Protein AF-A0A2U3YG14-F1 (afdb_monomer_lite)

pLDDT: mean 75.34, std 24.38, range [28.33, 98.38]

Sequence (205 aa):
M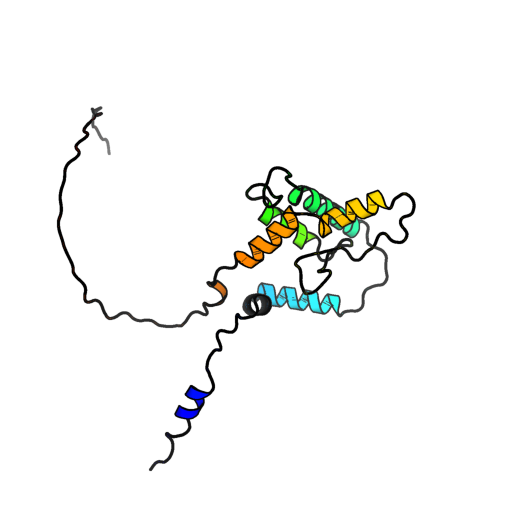GLCLAPAMLLLLLGSPSSAARNRCLDAAEACTADARCQRLRTEYVAQCLGRAASGGCPRARCRRALRRLLAFQASCAPAPSAPDGCLQDQGPRCLRAYAGLVGTAVTPNYVDNASARVAPWCDCGASGNRREECEAFRGLFTRNRCLDGAIQAFDAGWPPILQDRPDVHQDPEHSLLQVSSADGLLVGSSLLSMLPVLALQPLL

Foldseek 3Di:
DDDDDPPPVVVVVPDDPPPPPPDVVVLVVVVLCVDPVSVVVVVVVVVVVPDDDDDDDDDPVLQVQLVVLVVQLCVLLPFDPPDPLRDDVPSLVSNVVSLVSNPPHQFNWDDPDDPAPAIFGPDDLPPVPPCSVVVVVSRCSGRVRSSNRSSVVCVVVPDDCPSVDDDDPDDDDDDDDDDDDDDDDDDDDDDDDDDDDDDDDDDDD

Radius of gyration: 29.83 Å; chains: 1; bounding box: 80×73×78 Å

Structure (mmCIF, N/CA/C/O backbone):
data_AF-A0A2U3YG14-F1
#
_entry.id   AF-A0A2U3YG14-F1
#
loop_
_atom_site.group_PDB
_atom_site.id
_atom_site.type_symbol
_atom_site.label_atom_id
_atom_site.label_alt_id
_atom_site.label_comp_id
_atom_site.label_asym_id
_atom_site.label_entity_id
_atom_site.label_seq_id
_atom_site.pdbx_PDB_ins_code
_atom_site.Cartn_x
_atom_site.Cartn_y
_atom_site.Cartn_z
_atom_site.occupancy
_atom_site.B_iso_or_equiv
_atom_site.auth_seq_id
_atom_site.auth_comp_id
_atom_site.auth_asym_id
_atom_site.auth_atom_id
_atom_site.pdbx_PDB_model_num
ATOM 1 N N . MET A 1 1 ? 19.198 -23.515 -58.458 1.00 44.19 1 MET A N 1
ATOM 2 C CA . MET A 1 1 ? 19.770 -22.325 -57.791 1.00 44.19 1 MET A CA 1
ATOM 3 C C . MET A 1 1 ? 18.849 -21.151 -58.114 1.00 44.19 1 MET A C 1
ATOM 5 O O . MET A 1 1 ? 18.787 -20.797 -59.274 1.00 44.19 1 MET A O 1
ATOM 9 N N . GLY A 1 2 ? 18.020 -20.564 -57.260 1.00 48.09 2 GLY A N 1
ATOM 10 C CA . GLY A 1 2 ? 17.619 -20.832 -55.888 1.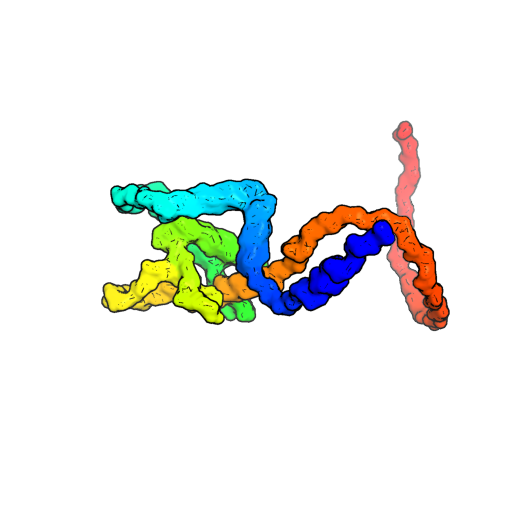00 48.09 2 GLY A CA 1
ATOM 11 C C . GLY A 1 2 ? 16.268 -20.133 -55.665 1.00 48.09 2 GLY A C 1
ATOM 12 O O . GLY A 1 2 ? 16.095 -18.975 -56.031 1.00 48.09 2 GLY A O 1
ATOM 13 N N . LEU A 1 3 ? 15.307 -20.862 -55.105 1.00 50.31 3 LEU A N 1
ATOM 14 C CA . LEU A 1 3 ? 14.136 -20.311 -54.426 1.00 50.31 3 LEU A CA 1
ATOM 15 C C . LEU A 1 3 ? 14.553 -20.144 -52.961 1.00 50.31 3 LEU A C 1
ATOM 17 O O . LEU A 1 3 ? 15.000 -21.147 -52.419 1.00 50.31 3 LEU A O 1
ATOM 21 N N . CYS A 1 4 ? 14.468 -18.942 -52.364 1.00 52.09 4 CYS A N 1
ATOM 22 C CA . CYS A 1 4 ? 14.372 -18.710 -50.898 1.00 52.09 4 CYS A CA 1
ATOM 23 C C . CYS A 1 4 ? 14.503 -17.219 -50.489 1.00 52.09 4 CYS A C 1
ATOM 25 O O . CYS A 1 4 ? 15.267 -16.892 -49.590 1.00 52.09 4 CYS A O 1
ATOM 27 N N . LEU A 1 5 ? 13.766 -16.284 -51.103 1.00 52.88 5 LEU A N 1
ATOM 28 C CA . LEU A 1 5 ? 13.699 -14.897 -50.581 1.00 52.88 5 LEU A CA 1
ATOM 29 C C . LEU A 1 5 ? 12.278 -14.415 -50.251 1.00 52.88 5 LEU A C 1
ATOM 31 O O . LEU A 1 5 ? 12.097 -13.300 -49.778 1.00 52.88 5 LEU A O 1
ATOM 35 N N . ALA A 1 6 ? 11.269 -15.270 -50.417 1.00 56.41 6 ALA A N 1
ATOM 36 C CA . ALA A 1 6 ? 9.877 -14.901 -50.178 1.00 56.41 6 ALA A CA 1
ATOM 37 C C . ALA A 1 6 ? 9.353 -14.997 -48.719 1.00 56.41 6 ALA A C 1
ATOM 39 O O . ALA A 1 6 ? 8.321 -14.378 -48.474 1.00 56.41 6 ALA A O 1
ATOM 40 N N . PRO A 1 7 ? 9.969 -15.676 -47.718 1.00 52.72 7 PRO A N 1
ATOM 41 C CA . PRO A 1 7 ? 9.337 -15.749 -46.395 1.00 52.72 7 PRO A CA 1
ATOM 42 C C . PRO A 1 7 ? 9.711 -14.583 -45.462 1.00 52.72 7 PRO A C 1
ATOM 44 O O . PRO A 1 7 ? 9.036 -14.369 -44.460 1.00 52.72 7 PRO A O 1
ATOM 47 N N . ALA A 1 8 ? 10.747 -13.797 -45.775 1.00 52.19 8 ALA A N 1
ATOM 48 C CA . ALA A 1 8 ? 11.217 -12.735 -44.879 1.00 52.19 8 ALA A CA 1
ATOM 49 C C . ALA A 1 8 ? 10.342 -11.467 -44.914 1.00 52.19 8 ALA A C 1
ATOM 51 O O . ALA A 1 8 ? 10.277 -10.742 -43.925 1.00 52.19 8 ALA A O 1
ATOM 52 N N . MET A 1 9 ? 9.621 -11.215 -46.014 1.00 51.81 9 MET A N 1
ATOM 53 C CA . MET A 1 9 ? 8.769 -10.024 -46.137 1.00 51.81 9 MET A CA 1
ATOM 54 C C . MET A 1 9 ? 7.388 -10.167 -45.475 1.00 51.81 9 MET A C 1
ATOM 56 O O . MET A 1 9 ? 6.718 -9.162 -45.260 1.00 51.81 9 MET A O 1
ATOM 60 N N . LEU A 1 10 ? 6.969 -11.387 -45.109 1.00 45.62 10 LEU A N 1
ATOM 61 C CA . LEU A 1 10 ? 5.689 -11.623 -44.424 1.00 45.62 10 LEU A CA 1
ATOM 62 C C . LEU A 1 10 ? 5.796 -11.463 -42.895 1.00 45.62 10 LEU A C 1
ATOM 64 O O . LEU A 1 10 ? 4.814 -11.126 -42.239 1.00 45.62 10 LEU A O 1
ATOM 68 N N . LEU A 1 11 ? 6.996 -11.628 -42.327 1.00 47.94 11 LEU A N 1
ATOM 69 C CA . LEU A 1 11 ? 7.265 -11.399 -40.899 1.00 47.94 11 LEU A CA 1
ATOM 70 C C . LEU A 1 11 ? 7.330 -9.907 -40.532 1.00 47.94 11 LEU A C 1
ATOM 72 O O . LEU A 1 11 ? 7.097 -9.556 -39.379 1.00 47.94 11 LEU A O 1
ATOM 76 N N . LEU A 1 12 ? 7.573 -9.026 -41.508 1.00 47.56 12 LEU A N 1
ATOM 77 C CA . LEU A 1 12 ? 7.570 -7.570 -41.313 1.00 47.56 12 LEU A CA 1
ATOM 78 C C . LEU A 1 12 ? 6.158 -6.956 -41.309 1.00 47.56 12 LEU A C 1
ATOM 80 O O . LEU A 1 12 ? 6.000 -5.810 -40.903 1.00 47.56 12 LEU A O 1
ATOM 84 N N . LEU A 1 13 ? 5.127 -7.707 -41.720 1.00 46.25 13 LEU A N 1
ATOM 85 C CA . LEU A 1 13 ? 3.736 -7.231 -41.787 1.00 46.25 13 LEU A CA 1
ATOM 86 C C . LEU A 1 13 ? 2.849 -7.710 -40.622 1.00 46.25 13 LEU A C 1
ATOM 88 O O . LEU A 1 13 ? 1.702 -7.285 -40.524 1.00 46.25 13 LEU A O 1
ATOM 92 N N . LEU A 1 14 ? 3.358 -8.565 -39.726 1.00 50.91 14 LEU A N 1
ATOM 93 C CA . LEU A 1 14 ? 2.617 -9.091 -38.562 1.00 50.91 14 LEU A CA 1
ATOM 94 C C . LEU A 1 14 ? 3.114 -8.560 -37.211 1.00 50.91 14 LEU A C 1
ATOM 96 O O . LEU A 1 14 ? 2.581 -8.929 -36.168 1.00 50.91 14 LEU A O 1
ATOM 100 N N . GLY A 1 15 ? 4.124 -7.695 -37.214 1.00 49.28 15 GLY A N 1
ATOM 101 C CA . GLY A 1 15 ? 4.775 -7.209 -36.004 1.00 49.28 15 GLY A CA 1
ATOM 102 C C . GLY A 1 15 ? 4.689 -5.703 -35.856 1.00 49.28 15 GLY A C 1
ATOM 103 O O . GLY A 1 15 ? 5.712 -5.068 -35.640 1.00 49.28 15 GLY A O 1
ATOM 104 N N . SER A 1 16 ? 3.503 -5.105 -35.974 1.00 43.47 16 SER A N 1
ATOM 105 C CA . SER A 1 16 ? 3.315 -3.790 -35.363 1.00 43.47 16 SER A CA 1
ATOM 106 C C . SER A 1 16 ? 3.446 -3.987 -33.850 1.00 43.47 16 SER A C 1
ATOM 108 O O . SER A 1 16 ? 2.615 -4.707 -33.286 1.00 43.47 16 SER A O 1
ATOM 110 N N . PRO A 1 17 ? 4.428 -3.387 -33.146 1.00 47.25 17 PRO A N 1
ATOM 111 C CA . PRO A 1 17 ? 4.257 -3.175 -31.724 1.00 47.25 17 PRO A CA 1
ATOM 112 C C . PRO A 1 17 ? 3.108 -2.182 -31.640 1.00 47.25 17 PRO A C 1
ATOM 114 O O . PRO A 1 17 ? 3.283 -0.976 -31.798 1.00 47.25 17 PRO A O 1
ATOM 117 N N . SER A 1 18 ? 1.892 -2.708 -31.517 1.00 43.78 18 SER A N 1
ATOM 118 C CA . SER A 1 18 ? 0.737 -1.906 -31.175 1.00 43.78 18 SER A CA 1
ATOM 119 C C . SER A 1 18 ? 1.172 -1.120 -29.948 1.00 43.78 18 SER A C 1
ATOM 121 O O . SER A 1 18 ? 1.410 -1.720 -28.900 1.00 43.78 18 SER A O 1
ATOM 123 N N . SER A 1 19 ? 1.322 0.201 -30.069 1.00 55.06 19 SER A N 1
ATOM 124 C CA . SER A 1 19 ? 1.591 1.093 -28.939 1.00 55.06 19 SER A CA 1
ATOM 125 C C . SER A 1 19 ? 0.329 1.215 -28.072 1.00 55.06 19 SER A C 1
ATOM 127 O O . SER A 1 19 ? -0.065 2.296 -27.641 1.00 55.06 19 SER A O 1
ATOM 129 N N . ALA A 1 20 ? -0.358 0.091 -27.860 1.00 55.31 20 ALA A N 1
ATOM 130 C CA . ALA A 1 20 ? -1.289 -0.078 -26.777 1.00 55.31 20 ALA A CA 1
ATOM 131 C C . ALA A 1 20 ? -0.467 0.168 -25.518 1.00 55.31 20 ALA A C 1
ATOM 133 O O . ALA A 1 20 ? 0.553 -0.492 -25.319 1.00 55.31 20 ALA A O 1
ATOM 134 N N . ALA A 1 21 ? -0.868 1.170 -24.737 1.00 63.94 21 ALA A N 1
ATOM 135 C CA . ALA A 1 21 ? -0.237 1.512 -23.474 1.00 63.94 21 ALA A CA 1
ATOM 136 C C . ALA A 1 21 ? 0.052 0.218 -22.696 1.00 63.94 21 ALA A C 1
ATOM 138 O O . ALA A 1 21 ? -0.870 -0.473 -22.256 1.00 63.94 21 ALA A O 1
ATOM 139 N N . ARG A 1 22 ? 1.333 -0.165 -22.632 1.00 76.75 22 ARG A N 1
ATOM 140 C CA . ARG A 1 22 ? 1.761 -1.417 -22.008 1.00 76.75 22 ARG A CA 1
ATOM 141 C C . ARG A 1 22 ? 1.371 -1.350 -20.532 1.00 76.75 22 ARG A C 1
ATOM 143 O O . ARG A 1 22 ? 1.440 -0.289 -19.911 1.00 76.75 22 ARG A O 1
ATOM 150 N N . ASN A 1 23 ? 0.882 -2.457 -19.977 1.00 85.44 23 ASN A N 1
ATOM 151 C CA . ASN A 1 23 ? 0.460 -2.490 -18.581 1.00 85.44 23 ASN A CA 1
ATOM 152 C C . ASN A 1 23 ? 1.681 -2.248 -17.673 1.00 85.44 23 ASN A C 1
ATOM 154 O O . ASN A 1 23 ? 2.564 -3.098 -17.603 1.00 85.44 23 ASN A O 1
ATOM 158 N N . ARG A 1 24 ? 1.696 -1.139 -16.922 1.00 86.81 24 ARG A N 1
ATOM 159 C CA . ARG A 1 24 ? 2.805 -0.774 -16.018 1.00 86.81 24 ARG A CA 1
ATOM 160 C C . ARG A 1 24 ? 3.122 -1.855 -14.978 1.00 86.81 24 ARG A C 1
ATOM 162 O O . ARG A 1 24 ? 4.273 -2.024 -14.584 1.00 86.81 24 ARG A O 1
ATOM 169 N N . CYS A 1 25 ? 2.130 -2.636 -14.547 1.00 90.31 25 CYS A N 1
ATOM 170 C CA . CYS A 1 25 ? 2.348 -3.766 -13.645 1.00 90.31 25 CYS A CA 1
ATOM 171 C C . CYS A 1 25 ? 3.144 -4.896 -14.314 1.00 90.31 25 CYS A C 1
ATOM 173 O O . CYS A 1 25 ? 3.933 -5.566 -13.644 1.00 90.31 25 CYS A O 1
ATOM 175 N N . LEU A 1 26 ? 2.945 -5.117 -15.618 1.00 91.56 26 LEU A N 1
ATOM 176 C CA . LEU A 1 26 ? 3.733 -6.081 -16.386 1.00 91.56 26 LEU A CA 1
ATOM 177 C C . LEU A 1 26 ? 5.182 -5.597 -16.510 1.00 91.56 26 LEU A C 1
ATOM 179 O O . LEU A 1 26 ? 6.098 -6.373 -16.257 1.00 91.56 26 LEU A O 1
ATOM 183 N N . ASP A 1 27 ? 5.383 -4.306 -16.768 1.00 89.75 27 ASP A N 1
ATOM 184 C CA . ASP A 1 27 ? 6.711 -3.680 -16.856 1.00 89.75 27 ASP A CA 1
ATOM 185 C C . ASP A 1 27 ? 7.483 -3.843 -15.546 1.00 89.75 27 ASP A C 1
ATOM 187 O O . ASP A 1 27 ? 8.632 -4.282 -15.535 1.00 89.75 27 ASP A O 1
ATOM 191 N N . ALA A 1 28 ? 6.816 -3.588 -14.419 1.00 90.38 28 ALA A N 1
ATOM 192 C CA . ALA A 1 28 ? 7.363 -3.814 -13.085 1.00 90.38 28 ALA A CA 1
ATOM 193 C C . ALA A 1 28 ? 7.770 -5.279 -12.851 1.00 90.38 28 ALA A C 1
ATOM 195 O O . ALA A 1 28 ? 8.816 -5.572 -12.261 1.00 90.38 28 ALA A O 1
ATOM 196 N N . ALA A 1 29 ? 6.925 -6.216 -13.287 1.00 93.88 29 ALA A N 1
ATOM 197 C CA . ALA A 1 29 ? 7.171 -7.641 -13.124 1.00 93.88 29 ALA A CA 1
ATOM 198 C C . ALA A 1 29 ? 8.353 -8.117 -13.980 1.00 93.88 29 ALA A C 1
ATOM 200 O O . ALA A 1 29 ? 9.155 -8.926 -13.501 1.00 93.88 29 ALA A O 1
ATOM 201 N N . GLU A 1 30 ? 8.479 -7.612 -15.206 1.00 93.88 30 GLU A N 1
ATOM 202 C CA . GLU A 1 30 ? 9.608 -7.880 -16.100 1.00 93.88 30 GLU A CA 1
ATOM 203 C C . GLU A 1 30 ? 10.910 -7.317 -15.524 1.00 93.88 30 GLU A C 1
ATOM 205 O O . GLU A 1 30 ? 11.893 -8.053 -15.427 1.00 93.88 30 GLU A O 1
ATOM 210 N N . ALA A 1 31 ? 10.893 -6.082 -15.015 1.00 92.75 31 ALA A N 1
ATOM 211 C CA . ALA A 1 31 ? 12.034 -5.461 -14.340 1.00 92.75 31 ALA A CA 1
ATOM 212 C C . ALA A 1 31 ? 12.570 -6.316 -13.184 1.00 92.75 31 ALA A C 1
ATOM 214 O O . ALA A 1 31 ? 13.761 -6.603 -13.093 1.00 92.75 31 ALA A O 1
ATOM 215 N N . CYS A 1 32 ? 11.670 -6.772 -12.306 1.00 96.06 32 CYS A N 1
ATOM 216 C CA . CYS A 1 32 ? 12.037 -7.631 -11.182 1.00 96.06 32 CYS A CA 1
ATOM 217 C C . CYS A 1 32 ? 12.530 -9.009 -11.639 1.00 96.06 32 CYS A C 1
ATOM 219 O O . CYS A 1 32 ? 13.318 -9.640 -10.943 1.00 96.06 32 CYS A O 1
ATOM 221 N N . THR A 1 33 ? 12.057 -9.496 -12.787 1.00 96.38 33 THR A N 1
ATOM 222 C CA . THR A 1 33 ? 12.510 -10.773 -13.352 1.00 96.38 33 THR A CA 1
ATOM 223 C C . THR A 1 33 ? 13.916 -10.650 -13.938 1.00 96.38 33 THR A C 1
ATOM 225 O O . THR A 1 33 ? 14.689 -11.596 -13.836 1.00 96.38 33 THR A O 1
ATOM 228 N N . ALA A 1 34 ? 14.261 -9.489 -14.500 1.00 95.81 34 ALA A N 1
ATOM 229 C CA . ALA A 1 34 ? 15.604 -9.197 -14.995 1.00 95.81 34 ALA A CA 1
ATOM 230 C C . ALA A 1 34 ? 16.631 -8.971 -13.864 1.00 95.81 34 ALA A C 1
ATOM 232 O O . ALA A 1 34 ? 17.816 -9.242 -14.052 1.00 95.81 34 ALA A O 1
ATOM 233 N N . ASP A 1 35 ? 16.200 -8.517 -12.682 1.00 97.12 35 ASP A N 1
ATOM 234 C CA . ASP A 1 35 ? 17.066 -8.374 -11.506 1.00 97.12 35 ASP A CA 1
ATOM 235 C C . ASP A 1 35 ? 17.162 -9.682 -10.697 1.00 97.12 35 ASP A C 1
ATOM 237 O O . ASP A 1 35 ? 16.214 -10.110 -10.035 1.00 97.12 35 ASP A O 1
ATOM 241 N N . ALA A 1 36 ? 18.348 -10.300 -10.679 1.00 98.00 36 ALA A N 1
ATOM 242 C CA . ALA A 1 36 ? 18.568 -11.600 -10.034 1.00 98.00 36 ALA A CA 1
ATOM 243 C C . ALA A 1 36 ? 18.209 -11.612 -8.534 1.00 98.00 36 ALA A C 1
ATOM 245 O O . ALA A 1 36 ? 17.735 -12.620 -7.997 1.00 98.00 36 ALA A O 1
ATOM 246 N N . ARG A 1 37 ? 18.425 -10.494 -7.827 1.00 98.25 37 ARG A N 1
ATOM 247 C CA . ARG A 1 37 ? 18.099 -10.385 -6.401 1.00 98.25 37 ARG A CA 1
ATOM 248 C C . ARG A 1 37 ? 16.586 -10.319 -6.194 1.00 98.25 37 ARG A C 1
ATOM 250 O O . ARG A 1 37 ? 16.075 -11.026 -5.322 1.00 98.25 37 ARG A O 1
ATOM 257 N N . CYS A 1 38 ? 15.887 -9.494 -6.964 1.00 98.00 38 CYS A N 1
ATOM 258 C CA . CYS A 1 38 ? 14.440 -9.333 -6.915 1.00 98.00 38 CYS A CA 1
ATOM 259 C C . CYS A 1 38 ? 13.745 -10.638 -7.288 1.00 98.00 38 CYS A C 1
ATOM 261 O O . CYS A 1 38 ? 12.914 -11.123 -6.518 1.00 98.00 38 CYS A O 1
ATOM 263 N N . GLN A 1 39 ? 14.154 -11.265 -8.392 1.00 98.31 39 GLN A N 1
ATOM 264 C CA . GLN A 1 39 ? 13.603 -12.535 -8.854 1.00 98.31 39 GLN A CA 1
ATOM 265 C C . GLN A 1 39 ? 13.728 -13.634 -7.788 1.00 98.31 39 GLN A C 1
ATOM 267 O O . GLN A 1 39 ? 12.752 -14.339 -7.502 1.00 98.31 39 GLN A O 1
ATOM 272 N N . ARG A 1 40 ? 14.901 -13.754 -7.146 1.00 98.38 40 ARG A N 1
ATOM 273 C CA . ARG A 1 40 ? 15.124 -14.729 -6.068 1.00 98.38 40 ARG A CA 1
ATOM 274 C C . ARG A 1 40 ? 14.197 -14.479 -4.879 1.00 98.38 40 ARG A C 1
ATOM 276 O O . ARG A 1 40 ? 13.513 -15.400 -4.443 1.00 98.38 40 ARG A O 1
ATOM 283 N N . LEU A 1 41 ? 14.149 -13.242 -4.377 1.00 97.56 41 LEU A N 1
ATOM 284 C CA . LEU A 1 41 ? 13.309 -12.876 -3.228 1.00 97.56 41 LEU A CA 1
ATOM 285 C C . LEU A 1 41 ? 11.814 -13.051 -3.528 1.00 97.56 41 LEU A C 1
ATOM 287 O O . LEU A 1 41 ? 11.066 -13.531 -2.677 1.00 97.56 41 LEU A O 1
ATOM 291 N N . ARG A 1 42 ? 11.380 -12.705 -4.746 1.00 96.75 42 ARG A N 1
ATOM 292 C CA . ARG A 1 42 ? 10.004 -12.904 -5.216 1.00 96.75 42 ARG A CA 1
ATOM 293 C C . ARG A 1 42 ? 9.634 -14.384 -5.215 1.00 96.75 42 ARG A C 1
ATOM 295 O O . ARG A 1 42 ? 8.582 -14.744 -4.697 1.00 96.75 42 ARG A O 1
ATOM 302 N N . THR A 1 43 ? 10.497 -15.232 -5.767 1.00 96.69 43 THR A N 1
ATOM 303 C CA . THR A 1 43 ? 10.266 -16.683 -5.839 1.00 96.69 43 THR A CA 1
ATOM 304 C C . THR A 1 43 ? 10.190 -17.302 -4.448 1.00 96.69 43 THR A C 1
ATOM 306 O O . THR A 1 43 ? 9.274 -18.069 -4.162 1.00 96.69 43 THR A O 1
ATOM 309 N N . GLU A 1 44 ? 11.109 -16.919 -3.559 1.00 96.12 44 GLU A N 1
ATOM 310 C CA . GLU A 1 44 ? 11.123 -17.381 -2.172 1.00 96.12 44 GLU A CA 1
ATOM 311 C C . GLU A 1 44 ? 9.835 -16.990 -1.433 1.00 96.12 44 GLU A C 1
ATOM 313 O O . GLU A 1 44 ? 9.203 -17.831 -0.793 1.00 96.12 44 GLU A O 1
ATOM 318 N N . TYR A 1 45 ? 9.406 -15.732 -1.568 1.00 93.56 45 TYR A N 1
ATOM 319 C CA . TYR A 1 45 ? 8.161 -15.248 -0.976 1.00 93.56 45 TYR A CA 1
ATOM 320 C C . TYR A 1 45 ? 6.939 -16.027 -1.485 1.00 93.56 45 TYR A C 1
ATOM 322 O O . TYR A 1 45 ? 6.132 -16.496 -0.682 1.00 93.56 45 TYR A O 1
ATOM 330 N N . VAL A 1 46 ? 6.819 -16.222 -2.803 1.00 94.75 46 VAL A N 1
ATOM 331 C CA . VAL A 1 46 ? 5.701 -16.972 -3.401 1.00 94.75 46 VAL A CA 1
ATOM 332 C C . VAL A 1 46 ? 5.685 -18.420 -2.910 1.00 94.75 46 VAL A C 1
ATOM 334 O O . VAL A 1 46 ? 4.628 -18.915 -2.519 1.00 94.75 46 VAL A O 1
ATOM 337 N N . ALA A 1 47 ? 6.840 -19.087 -2.855 1.00 94.06 47 ALA A N 1
ATOM 338 C CA . ALA A 1 47 ? 6.939 -20.451 -2.340 1.00 94.06 47 ALA A CA 1
ATOM 339 C C . ALA A 1 47 ? 6.489 -20.548 -0.871 1.00 94.06 47 ALA A C 1
ATOM 341 O O . ALA A 1 47 ? 5.779 -21.484 -0.505 1.00 94.06 47 ALA A O 1
ATOM 342 N N . GLN A 1 48 ? 6.837 -19.561 -0.038 1.00 90.44 48 GLN A N 1
ATOM 343 C CA . GLN A 1 48 ? 6.375 -19.495 1.353 1.00 90.44 48 GLN A CA 1
ATOM 344 C C . GLN A 1 48 ? 4.858 -19.287 1.455 1.00 90.44 48 GLN A C 1
ATOM 346 O O . GLN A 1 48 ? 4.219 -19.912 2.299 1.00 90.44 48 GLN A O 1
ATOM 351 N N . CYS A 1 49 ? 4.273 -18.443 0.601 1.00 88.50 49 CYS A N 1
ATOM 352 C CA . CYS A 1 49 ? 2.830 -18.186 0.584 1.00 88.50 49 CYS A CA 1
ATOM 353 C C . CYS A 1 49 ? 2.002 -19.386 0.107 1.00 88.50 49 CYS A C 1
ATOM 355 O O . CYS A 1 49 ? 0.886 -19.575 0.585 1.00 88.50 49 CYS A O 1
ATOM 357 N N . LEU A 1 50 ? 2.533 -20.179 -0.826 1.00 92.06 50 LEU A N 1
ATOM 358 C CA . LEU A 1 50 ? 1.883 -21.394 -1.331 1.00 92.06 50 LEU A CA 1
ATOM 359 C C . LEU A 1 50 ? 2.145 -22.622 -0.442 1.00 92.06 50 LEU A C 1
ATOM 361 O O . LEU A 1 50 ? 1.463 -23.640 -0.566 1.00 92.06 50 LEU A O 1
ATOM 365 N N . GLY A 1 51 ? 3.132 -22.537 0.450 1.00 85.50 51 GLY A N 1
ATOM 366 C CA . GLY A 1 51 ? 3.417 -23.556 1.450 1.00 85.50 51 GLY A CA 1
ATOM 367 C C . GLY A 1 51 ? 2.317 -23.672 2.508 1.00 85.50 51 GLY A C 1
ATOM 368 O O . GLY A 1 51 ? 1.473 -22.795 2.689 1.00 85.50 51 GLY A O 1
ATOM 369 N N . ARG A 1 52 ? 2.328 -24.775 3.263 1.00 78.00 52 ARG A N 1
ATOM 370 C CA . ARG A 1 52 ? 1.392 -24.955 4.380 1.00 78.00 52 ARG A CA 1
ATOM 371 C C . ARG A 1 52 ? 1.746 -24.008 5.524 1.00 78.00 52 ARG A C 1
ATOM 373 O O . ARG A 1 52 ? 2.850 -24.065 6.064 1.00 78.00 52 ARG A O 1
ATOM 380 N N . ALA A 1 53 ? 0.790 -23.176 5.925 1.00 70.06 53 ALA A N 1
ATOM 381 C CA . ALA A 1 53 ? 0.934 -22.347 7.110 1.00 70.06 53 ALA A CA 1
ATOM 382 C C . ALA A 1 53 ? 0.956 -23.228 8.367 1.00 70.06 53 ALA A C 1
ATOM 384 O O . ALA A 1 53 ? 0.088 -24.080 8.561 1.00 70.06 53 ALA A O 1
ATOM 385 N N . ALA A 1 54 ? 1.940 -23.009 9.239 1.00 67.06 54 ALA A N 1
ATOM 386 C CA . ALA A 1 54 ? 1.912 -23.581 10.575 1.00 67.06 54 ALA A CA 1
ATOM 387 C C . ALA A 1 54 ? 0.749 -22.954 11.358 1.00 67.06 54 ALA A C 1
ATOM 389 O O . ALA A 1 54 ? 0.694 -21.733 11.523 1.00 67.06 54 ALA A O 1
ATOM 390 N N . SER A 1 55 ? -0.175 -23.786 11.836 1.00 66.19 55 SER A N 1
ATOM 391 C CA . SER A 1 55 ? -1.271 -23.357 12.703 1.00 66.19 55 SER A CA 1
ATOM 392 C C . SER A 1 55 ? -0.710 -22.812 14.015 1.00 66.19 55 SER A C 1
ATOM 394 O O . SER A 1 55 ? -0.028 -23.524 14.751 1.00 66.19 55 SER A O 1
ATOM 396 N N . GLY A 1 56 ? -0.983 -21.546 14.321 1.00 70.12 56 GLY A N 1
ATOM 397 C CA . GLY A 1 56 ? -0.545 -20.928 15.569 1.00 70.12 56 GLY A CA 1
ATOM 398 C C . GLY A 1 56 ? -0.824 -19.430 15.616 1.00 70.12 56 GLY A C 1
ATOM 399 O O . GLY A 1 56 ? -0.898 -18.758 14.589 1.00 70.12 56 GLY A O 1
ATOM 400 N N . GLY A 1 57 ? -0.984 -18.897 16.828 1.00 70.81 57 GLY A N 1
ATOM 401 C CA . GLY A 1 57 ? -1.113 -17.458 17.048 1.00 70.81 57 GLY A CA 1
ATOM 402 C C . GLY A 1 57 ? 0.158 -16.690 16.664 1.00 70.81 57 GLY A C 1
ATOM 403 O O . GLY A 1 57 ? 1.241 -17.255 16.522 1.00 70.81 57 GLY A O 1
ATOM 404 N N . CYS A 1 58 ? 0.043 -15.370 16.520 1.00 76.25 58 CYS A N 1
ATOM 405 C CA . CYS A 1 58 ? 1.185 -14.500 16.240 1.00 76.25 58 CYS A CA 1
ATOM 406 C C . CYS A 1 58 ? 2.202 -14.532 17.403 1.00 76.25 58 CYS A C 1
ATOM 408 O O . CYS A 1 58 ? 1.876 -14.100 18.512 1.00 76.25 58 CYS A O 1
ATOM 410 N N . PRO A 1 59 ? 3.463 -14.956 17.183 1.00 85.25 59 PRO A N 1
ATOM 411 C CA . PRO A 1 59 ? 4.506 -14.847 18.196 1.00 85.25 59 PRO A CA 1
ATOM 412 C C . PRO A 1 59 ? 4.692 -13.390 18.636 1.00 85.25 59 PRO A C 1
ATOM 414 O O . PRO A 1 59 ? 4.700 -12.479 17.801 1.00 85.25 59 PRO A O 1
ATOM 417 N N . ARG A 1 60 ? 4.937 -13.152 19.932 1.00 86.62 60 ARG A N 1
ATOM 418 C CA . ARG A 1 60 ? 5.060 -11.799 20.523 1.00 86.62 60 ARG A CA 1
ATOM 419 C C . ARG A 1 60 ? 6.021 -10.885 19.751 1.00 86.62 60 ARG A C 1
ATOM 421 O O . ARG A 1 60 ? 5.753 -9.697 19.586 1.00 86.62 60 ARG A O 1
ATOM 428 N N . ALA A 1 61 ? 7.120 -11.433 19.232 1.00 87.75 61 ALA A N 1
ATOM 429 C CA . ALA A 1 61 ? 8.078 -10.698 18.406 1.00 87.75 61 ALA A CA 1
ATOM 430 C C . ALA A 1 61 ? 7.491 -10.235 17.057 1.00 87.75 61 ALA A C 1
ATOM 432 O O . ALA A 1 61 ? 7.748 -9.103 16.637 1.00 87.75 61 ALA A O 1
ATOM 433 N N . ARG A 1 62 ? 6.677 -11.071 16.393 1.00 86.62 62 ARG A N 1
ATOM 434 C CA . ARG A 1 62 ? 5.983 -10.708 15.144 1.00 86.62 62 ARG A CA 1
ATOM 435 C C . ARG A 1 62 ? 4.948 -9.616 15.403 1.00 86.62 62 ARG A C 1
ATOM 437 O O . ARG A 1 62 ? 4.904 -8.639 14.664 1.00 86.62 62 ARG A O 1
ATOM 444 N N . CYS A 1 63 ? 4.217 -9.714 16.507 1.00 89.56 63 CYS A N 1
ATOM 445 C CA . CYS A 1 63 ? 3.210 -8.726 16.884 1.00 89.56 63 CYS A CA 1
ATOM 446 C C . CYS A 1 63 ? 3.839 -7.368 17.241 1.00 89.56 63 CYS A C 1
ATOM 448 O O . CYS A 1 63 ? 3.403 -6.334 16.741 1.00 89.56 63 CYS A O 1
ATOM 450 N N . ARG A 1 64 ? 4.947 -7.351 17.996 1.00 92.25 64 ARG A N 1
ATOM 451 C CA . ARG A 1 64 ? 5.726 -6.120 18.242 1.00 92.25 64 ARG A CA 1
ATOM 452 C C . ARG A 1 64 ? 6.263 -5.502 16.950 1.00 92.25 64 ARG A C 1
ATOM 454 O O . ARG A 1 64 ? 6.285 -4.283 16.806 1.00 92.25 64 ARG A O 1
ATOM 461 N N . ARG A 1 65 ? 6.710 -6.329 15.998 1.00 92.38 65 ARG A N 1
ATOM 462 C CA . ARG A 1 65 ? 7.154 -5.860 14.678 1.00 92.38 65 ARG A CA 1
ATOM 463 C C . ARG A 1 65 ? 5.999 -5.240 13.888 1.00 92.38 65 ARG A C 1
ATOM 465 O O . ARG A 1 65 ? 6.201 -4.171 13.321 1.00 92.38 65 ARG A O 1
ATOM 472 N N . ALA A 1 66 ? 4.827 -5.872 13.884 1.00 93.12 66 ALA A N 1
ATOM 473 C CA . ALA A 1 66 ? 3.626 -5.345 13.240 1.00 93.12 66 ALA A CA 1
ATOM 474 C C . ALA A 1 66 ? 3.225 -3.987 13.833 1.00 93.12 66 ALA A C 1
ATOM 476 O O . ALA A 1 66 ? 3.063 -3.028 13.087 1.00 93.12 66 ALA A O 1
ATOM 477 N N . LEU A 1 67 ? 3.188 -3.871 15.164 1.00 94.94 67 LEU A N 1
ATOM 478 C CA . LEU A 1 67 ? 2.858 -2.616 15.842 1.00 94.94 67 LEU A CA 1
ATOM 479 C C . LEU A 1 67 ? 3.830 -1.484 15.481 1.00 94.94 67 LEU A C 1
ATOM 481 O O . LEU A 1 67 ? 3.396 -0.390 15.141 1.00 94.94 67 LEU A O 1
ATOM 485 N N . ARG A 1 68 ? 5.145 -1.742 15.488 1.00 97.00 68 ARG A N 1
ATOM 486 C CA . ARG A 1 68 ? 6.140 -0.726 15.093 1.00 97.00 68 ARG A CA 1
ATOM 487 C C . ARG A 1 68 ? 5.952 -0.251 13.652 1.00 97.00 68 ARG A C 1
ATOM 489 O O . ARG A 1 68 ? 6.105 0.934 13.382 1.00 97.00 68 ARG A O 1
ATOM 496 N N . ARG A 1 69 ? 5.620 -1.163 12.735 1.00 97.81 69 ARG A N 1
ATOM 497 C CA . ARG A 1 69 ? 5.352 -0.826 11.329 1.00 97.81 69 ARG A CA 1
ATOM 498 C C . ARG A 1 69 ? 4.067 -0.011 11.180 1.00 97.81 69 ARG A C 1
ATOM 500 O O . ARG A 1 69 ? 4.067 0.956 10.430 1.00 97.81 69 ARG A O 1
ATOM 507 N N . LEU A 1 70 ? 3.025 -0.339 11.944 1.00 97.81 70 LEU A N 1
ATOM 508 C CA . LEU A 1 70 ? 1.782 0.433 11.979 1.00 97.81 70 LEU A CA 1
ATOM 509 C C . LEU A 1 70 ? 2.004 1.866 12.483 1.00 97.81 70 LEU A C 1
ATOM 511 O O . LEU A 1 70 ? 1.525 2.808 11.862 1.00 97.81 70 LEU A O 1
ATOM 515 N N . LEU A 1 71 ? 2.774 2.040 13.558 1.00 97.88 71 LEU A N 1
ATOM 516 C CA . LEU A 1 71 ? 3.109 3.370 14.077 1.00 97.88 71 LEU A CA 1
ATOM 517 C C . LEU A 1 71 ? 3.945 4.178 13.072 1.00 97.88 71 LEU A C 1
ATOM 519 O O . LEU A 1 71 ? 3.693 5.362 12.868 1.00 97.88 71 LEU A O 1
ATOM 523 N N . ALA A 1 72 ? 4.902 3.534 12.396 1.00 97.94 72 ALA A N 1
ATOM 524 C CA . ALA A 1 72 ? 5.682 4.177 11.340 1.00 97.94 72 ALA A CA 1
ATOM 525 C C . ALA A 1 72 ? 4.804 4.616 10.155 1.00 97.94 72 ALA A C 1
ATOM 527 O O . ALA A 1 72 ? 5.014 5.702 9.615 1.00 97.94 72 ALA A O 1
ATOM 528 N N . PHE A 1 73 ? 3.814 3.803 9.776 1.00 98.31 73 PHE A N 1
ATOM 529 C CA . PHE A 1 73 ? 2.819 4.156 8.764 1.00 98.31 73 PHE A CA 1
ATOM 530 C C . PHE A 1 73 ? 1.987 5.367 9.188 1.00 98.31 73 PHE A C 1
ATOM 532 O O . PHE A 1 73 ? 1.932 6.341 8.444 1.00 98.31 73 PHE A O 1
ATOM 539 N N . GLN A 1 74 ? 1.424 5.357 10.398 1.00 97.19 74 GLN A N 1
ATOM 540 C CA . GLN A 1 74 ? 0.637 6.481 10.914 1.00 97.19 74 GLN A CA 1
ATOM 541 C C . GLN A 1 74 ? 1.435 7.788 10.939 1.00 97.19 74 GLN A C 1
ATOM 543 O O . GLN A 1 74 ? 0.921 8.820 10.524 1.00 97.19 74 GLN A O 1
ATOM 548 N N . ALA A 1 75 ? 2.698 7.743 11.369 1.00 96.25 75 ALA A N 1
ATOM 549 C CA . ALA A 1 75 ? 3.557 8.923 11.393 1.00 96.25 75 ALA A CA 1
ATOM 550 C C . ALA A 1 75 ? 3.935 9.404 9.981 1.00 96.25 75 ALA A C 1
ATOM 552 O O . ALA A 1 75 ? 3.913 10.600 9.701 1.00 96.25 75 ALA A O 1
ATOM 553 N N . SER A 1 76 ? 4.275 8.481 9.076 1.00 96.94 76 SER A N 1
ATOM 554 C CA . SER A 1 76 ? 4.753 8.834 7.731 1.00 96.94 76 SER A CA 1
ATOM 555 C C . SER A 1 76 ? 3.624 9.274 6.803 1.00 96.94 76 SER A C 1
ATOM 557 O O . SER A 1 76 ? 3.855 10.103 5.933 1.00 96.94 76 SER A O 1
ATOM 559 N N . CYS A 1 77 ? 2.414 8.750 6.999 1.00 96.81 77 CYS A N 1
ATOM 560 C CA . CYS A 1 77 ? 1.223 9.042 6.201 1.00 96.81 77 CYS A CA 1
ATOM 561 C C . CYS A 1 77 ? 0.215 9.929 6.947 1.00 96.81 77 CYS A C 1
ATOM 563 O O . CYS A 1 77 ? -0.970 9.917 6.614 1.00 96.81 77 CYS A O 1
ATOM 565 N N . ALA A 1 78 ? 0.651 10.648 7.987 1.00 94.50 78 ALA A N 1
ATOM 566 C CA . ALA A 1 78 ? -0.213 11.573 8.708 1.00 94.50 78 ALA A CA 1
ATOM 567 C C . ALA A 1 78 ? -0.760 12.636 7.734 1.00 94.50 78 ALA A C 1
ATOM 569 O O . ALA A 1 78 ? 0.041 13.260 7.031 1.00 94.50 78 ALA A O 1
ATOM 570 N N . PRO A 1 79 ? -2.086 12.846 7.666 1.00 89.19 79 PRO A N 1
ATOM 571 C CA . PRO A 1 79 ? -2.673 13.796 6.734 1.00 89.19 79 PRO A CA 1
ATOM 572 C C . PRO A 1 79 ? -2.274 15.232 7.088 1.00 89.19 79 PRO A C 1
ATOM 574 O O . PRO A 1 79 ? -2.347 15.649 8.243 1.00 89.19 79 PRO A O 1
ATOM 577 N N . ALA A 1 80 ? -1.899 15.997 6.069 1.00 88.88 80 ALA A N 1
ATOM 578 C CA . ALA A 1 80 ? -1.612 17.421 6.130 1.00 88.88 80 ALA A CA 1
ATOM 579 C C . ALA A 1 80 ? -2.807 18.200 5.545 1.00 88.88 80 ALA A C 1
ATOM 581 O O . ALA A 1 80 ? -2.913 18.327 4.324 1.00 88.88 80 ALA A O 1
ATOM 582 N N . PRO A 1 81 ? -3.735 18.713 6.378 1.00 81.69 81 PRO A N 1
ATOM 583 C CA . PRO A 1 81 ? -4.976 19.336 5.903 1.00 81.69 81 PRO A CA 1
ATOM 584 C C . PRO A 1 81 ? -4.751 20.628 5.105 1.00 81.69 81 PRO A C 1
ATOM 586 O O . PRO A 1 81 ? -5.612 21.019 4.325 1.00 81.69 81 PRO A O 1
ATOM 589 N N . SER A 1 82 ? -3.597 21.274 5.273 1.00 81.56 82 SER A N 1
ATOM 590 C CA . SER A 1 82 ? -3.194 22.463 4.520 1.00 81.56 82 SER A CA 1
ATOM 591 C C . SER A 1 82 ? -2.605 22.157 3.138 1.00 81.56 82 SER A C 1
ATOM 593 O O . SER A 1 82 ? -2.378 23.089 2.370 1.00 81.56 82 SER A O 1
ATOM 595 N N . ALA A 1 83 ? -2.344 20.888 2.806 1.00 83.38 83 ALA A N 1
ATOM 596 C CA . ALA A 1 83 ? -1.722 20.498 1.545 1.00 83.38 83 ALA A CA 1
ATOM 597 C C . ALA A 1 83 ? -2.759 19.997 0.519 1.00 83.38 83 ALA A C 1
ATOM 599 O O . ALA A 1 83 ? -3.659 19.230 0.882 1.00 83.38 83 ALA A O 1
ATOM 600 N N . PRO A 1 84 ? -2.624 20.362 -0.772 1.00 79.94 84 PRO A N 1
ATOM 601 C CA . PRO A 1 84 ? -3.566 19.961 -1.816 1.00 79.94 84 PRO A CA 1
ATOM 602 C C . PRO A 1 84 ? -3.646 18.440 -1.973 1.00 79.94 84 PRO A C 1
ATOM 604 O O . PRO A 1 84 ? -4.753 17.920 -2.027 1.00 79.94 84 PRO A O 1
ATOM 607 N N . ASP A 1 85 ? -2.522 17.723 -1.912 1.00 78.44 85 ASP A N 1
ATOM 608 C CA . ASP A 1 85 ? -2.473 16.252 -2.009 1.00 78.44 85 ASP A CA 1
ATOM 609 C C . ASP A 1 85 ? -2.554 15.557 -0.640 1.00 78.44 85 ASP A C 1
ATOM 611 O O . ASP A 1 85 ? -2.358 14.353 -0.515 1.00 78.44 85 ASP A O 1
ATOM 615 N N . GLY A 1 86 ? -2.801 16.313 0.432 1.00 85.81 86 GLY A N 1
ATOM 616 C CA . GLY A 1 86 ? -2.848 15.789 1.795 1.00 85.81 86 GLY A CA 1
ATOM 617 C C . GLY A 1 86 ? -1.499 15.348 2.374 1.00 85.81 86 GLY A C 1
ATOM 618 O O . GLY A 1 86 ? -1.478 14.953 3.535 1.00 85.81 86 GLY A O 1
ATOM 619 N N . CYS A 1 87 ? -0.394 15.430 1.627 1.00 91.00 87 CYS A N 1
ATOM 620 C CA . CYS A 1 87 ? 0.972 15.219 2.113 1.00 91.00 87 CYS A CA 1
ATOM 621 C C . CYS A 1 87 ? 1.762 16.538 2.170 1.00 91.00 87 CYS A C 1
ATOM 623 O O . CYS A 1 87 ? 1.607 17.400 1.309 1.00 91.00 87 CYS A O 1
ATOM 625 N N . LEU A 1 88 ? 2.698 16.654 3.112 1.00 89.56 88 LEU A N 1
ATOM 626 C CA . LEU A 1 88 ? 3.775 17.649 3.057 1.00 89.56 88 LEU A CA 1
ATOM 627 C C . LEU A 1 88 ? 4.810 17.294 1.971 1.00 89.56 88 LEU A C 1
ATOM 629 O O . LEU A 1 88 ? 4.906 16.143 1.532 1.00 89.56 88 LEU A O 1
ATOM 633 N N . GLN A 1 89 ? 5.637 18.270 1.583 1.00 81.44 89 GLN A N 1
ATOM 634 C CA . GLN A 1 89 ? 6.754 18.057 0.655 1.00 81.44 89 GLN A CA 1
ATOM 635 C C . GLN A 1 89 ? 7.675 16.928 1.175 1.00 81.44 89 GLN A C 1
ATOM 637 O O . GLN A 1 89 ? 7.970 16.846 2.370 1.00 81.44 89 GLN A O 1
ATOM 642 N N . ASP A 1 90 ? 8.036 15.984 0.299 1.00 84.19 90 ASP A N 1
ATOM 643 C CA . ASP A 1 90 ? 8.806 14.757 0.592 1.00 84.19 90 ASP A CA 1
ATOM 644 C C . ASP A 1 90 ? 8.165 13.754 1.571 1.00 84.19 90 ASP A C 1
ATOM 646 O O . ASP A 1 90 ? 8.786 12.762 1.978 1.00 84.19 90 ASP A O 1
ATOM 650 N N . GLN A 1 91 ? 6.919 13.970 1.998 1.00 93.12 91 GLN A N 1
ATOM 651 C CA . GLN A 1 91 ? 6.206 13.009 2.841 1.00 93.12 91 GLN A CA 1
ATOM 652 C C . GLN A 1 91 ? 5.725 11.796 2.035 1.00 93.12 91 GLN A C 1
ATOM 654 O O . GLN A 1 91 ? 5.830 10.674 2.526 1.00 93.12 91 GLN A O 1
ATOM 659 N N . GLY A 1 92 ? 5.276 11.989 0.790 1.00 92.88 92 GLY A N 1
ATOM 660 C CA . GLY A 1 92 ? 4.729 10.924 -0.064 1.00 92.88 92 GLY A CA 1
ATOM 661 C C . GLY A 1 92 ? 5.640 9.691 -0.197 1.00 92.88 92 GLY A C 1
ATOM 662 O O . GLY A 1 92 ? 5.225 8.591 0.173 1.00 92.88 92 GLY A O 1
ATOM 663 N N . PRO A 1 93 ? 6.917 9.832 -0.605 1.00 93.56 93 PRO A N 1
ATOM 664 C CA . PRO A 1 93 ? 7.843 8.698 -0.697 1.00 93.56 93 PRO A CA 1
ATOM 665 C C . PRO A 1 93 ? 8.083 7.979 0.642 1.00 93.56 93 PRO A C 1
ATOM 667 O O . PRO A 1 93 ? 8.238 6.754 0.685 1.00 93.56 93 PRO A O 1
ATOM 670 N N . ARG A 1 94 ? 8.093 8.719 1.761 1.00 96.00 94 ARG A N 1
ATOM 671 C CA . ARG A 1 94 ? 8.199 8.140 3.113 1.00 96.00 94 ARG A CA 1
ATOM 672 C C . ARG A 1 94 ? 6.931 7.377 3.484 1.00 96.00 94 ARG A C 1
ATOM 674 O O . ARG A 1 94 ? 7.031 6.270 4.016 1.00 96.00 94 ARG A O 1
ATOM 681 N N . CYS A 1 95 ? 5.766 7.932 3.157 1.00 97.06 95 CYS A N 1
ATOM 682 C CA . CYS A 1 95 ? 4.477 7.281 3.332 1.00 97.06 95 CYS A CA 1
ATOM 683 C C . CYS A 1 95 ? 4.419 5.955 2.560 1.00 97.06 95 CYS A C 1
ATOM 685 O O . CYS A 1 95 ? 4.146 4.922 3.169 1.00 97.06 95 CYS A O 1
ATOM 687 N N . LEU A 1 96 ? 4.798 5.932 1.277 1.00 95.94 96 LEU A N 1
ATOM 688 C CA . LEU A 1 96 ? 4.837 4.705 0.466 1.00 95.94 96 LEU A CA 1
ATOM 689 C C . LEU A 1 96 ? 5.769 3.641 1.040 1.00 95.94 96 LEU A C 1
ATOM 691 O O . LEU A 1 96 ? 5.413 2.465 1.098 1.00 95.94 96 LEU A O 1
ATOM 695 N N . ARG A 1 97 ? 6.954 4.042 1.513 1.00 97.12 97 ARG A N 1
ATOM 696 C CA . ARG A 1 97 ? 7.892 3.117 2.160 1.00 97.12 97 ARG A CA 1
ATOM 697 C C . ARG A 1 97 ? 7.299 2.517 3.436 1.00 97.12 97 ARG A C 1
ATOM 699 O O . ARG A 1 97 ? 7.459 1.321 3.682 1.00 97.12 97 ARG A O 1
ATOM 706 N N . ALA A 1 98 ? 6.624 3.328 4.247 1.00 98.06 98 ALA A N 1
ATOM 707 C CA . ALA A 1 98 ? 5.978 2.861 5.467 1.00 98.06 98 ALA A CA 1
ATOM 708 C C . ALA A 1 98 ? 4.767 1.957 5.167 1.00 98.06 98 ALA A C 1
ATOM 710 O O . ALA A 1 98 ? 4.627 0.910 5.800 1.00 98.06 98 ALA A O 1
ATOM 711 N N . TYR A 1 99 ? 3.963 2.311 4.160 1.00 97.81 99 TYR A N 1
ATOM 712 C CA . TYR A 1 99 ? 2.850 1.518 3.635 1.00 97.81 99 TYR A CA 1
ATOM 713 C C . TYR A 1 99 ? 3.316 0.141 3.140 1.00 97.81 99 TYR A C 1
ATOM 715 O O . TYR A 1 99 ? 2.836 -0.880 3.629 1.00 97.81 99 TYR A O 1
ATOM 723 N N . ALA A 1 100 ? 4.328 0.088 2.267 1.00 97.06 100 ALA A N 1
ATOM 724 C CA . ALA A 1 100 ? 4.913 -1.168 1.790 1.00 97.06 100 ALA A CA 1
ATOM 725 C C . ALA A 1 100 ? 5.469 -2.024 2.944 1.00 97.06 100 ALA A C 1
ATOM 727 O O . ALA A 1 100 ? 5.411 -3.253 2.913 1.00 97.06 100 ALA A O 1
ATOM 728 N N . GLY A 1 101 ? 5.953 -1.383 4.013 1.00 96.94 101 GLY A N 1
ATOM 729 C CA . GLY A 1 101 ? 6.420 -2.054 5.224 1.00 96.94 101 GLY A CA 1
ATOM 730 C C . GLY A 1 101 ? 5.339 -2.835 5.982 1.00 96.94 101 GLY A C 1
ATOM 731 O O . GLY A 1 101 ? 5.685 -3.734 6.757 1.00 96.94 101 GLY A O 1
ATOM 732 N N . LEU A 1 102 ? 4.054 -2.539 5.773 1.00 97.31 102 LEU A N 1
ATOM 733 C CA . LEU A 1 102 ? 2.939 -3.262 6.394 1.00 97.31 102 LEU A CA 1
ATOM 734 C C . LEU A 1 102 ? 2.692 -4.636 5.769 1.00 97.31 102 LEU A C 1
ATOM 736 O O . LEU A 1 102 ? 2.124 -5.502 6.440 1.00 97.31 102 LEU A O 1
ATOM 740 N N . VAL A 1 103 ? 3.150 -4.860 4.536 1.00 94.75 103 VAL A N 1
ATOM 741 C CA . VAL A 1 103 ? 2.989 -6.139 3.842 1.00 94.75 103 VAL A CA 1
ATOM 742 C C . VAL A 1 103 ? 3.691 -7.258 4.619 1.00 94.75 103 VAL A C 1
ATOM 744 O O . VAL A 1 103 ? 4.832 -7.126 5.082 1.00 94.75 103 VAL A O 1
ATOM 747 N N . GLY A 1 104 ? 2.970 -8.362 4.820 1.00 89.19 104 GLY A N 1
ATOM 748 C CA . GLY A 1 104 ? 3.427 -9.505 5.614 1.00 89.19 104 GLY A CA 1
ATOM 749 C C . GLY A 1 104 ? 3.277 -9.317 7.129 1.00 89.19 104 GLY A C 1
ATOM 750 O O . GLY A 1 104 ? 3.859 -10.078 7.905 1.00 89.19 104 GLY A O 1
ATOM 751 N N . THR A 1 105 ? 2.524 -8.309 7.579 1.00 91.31 105 THR A N 1
ATOM 752 C CA . THR A 1 105 ? 2.125 -8.148 8.988 1.00 91.31 105 THR A CA 1
ATOM 753 C C . THR A 1 105 ? 0.658 -8.526 9.206 1.00 91.31 105 THR A C 1
ATOM 755 O O . THR A 1 105 ? -0.083 -8.766 8.257 1.00 91.31 105 THR A O 1
ATOM 758 N N . ALA A 1 106 ? 0.209 -8.536 10.465 1.00 89.19 106 ALA A N 1
ATOM 759 C CA . ALA A 1 106 ? -1.205 -8.728 10.799 1.00 89.19 106 ALA A CA 1
ATOM 760 C C . ALA A 1 106 ? -2.123 -7.602 10.275 1.00 89.19 106 ALA A C 1
ATOM 762 O O . ALA A 1 106 ? -3.331 -7.785 10.225 1.00 89.19 106 ALA A O 1
ATOM 763 N N . VAL A 1 107 ? -1.559 -6.455 9.878 1.00 93.31 107 VAL A N 1
ATOM 764 C CA . VAL A 1 107 ? -2.286 -5.307 9.314 1.00 93.31 107 VAL A CA 1
ATOM 765 C C . VAL A 1 107 ? -1.839 -5.103 7.865 1.00 93.31 107 VAL A C 1
ATOM 767 O O . VAL A 1 107 ? -1.430 -4.015 7.482 1.00 93.31 107 VAL A O 1
ATOM 770 N N . THR A 1 108 ? -1.812 -6.177 7.073 1.00 94.31 108 THR A N 1
ATOM 771 C CA . THR A 1 108 ? -1.447 -6.094 5.650 1.00 94.31 108 THR A CA 1
ATOM 772 C C . THR A 1 108 ? -2.623 -5.508 4.860 1.00 94.31 108 THR A C 1
ATOM 774 O O . THR A 1 108 ? -3.673 -6.154 4.819 1.00 94.31 108 THR A O 1
ATOM 777 N N . PRO A 1 109 ? -2.489 -4.312 4.254 1.00 96.94 109 PRO A N 1
ATOM 778 C CA . PRO A 1 109 ? -3.507 -3.769 3.367 1.00 96.94 109 PRO A CA 1
ATOM 779 C C . PRO A 1 109 ? -3.445 -4.429 1.985 1.00 96.94 109 PRO A C 1
ATOM 781 O O . PRO A 1 109 ? -2.391 -4.908 1.563 1.00 96.94 109 PRO A O 1
ATOM 784 N N . ASN A 1 110 ? -4.568 -4.419 1.274 1.00 96.31 110 ASN A N 1
ATOM 785 C CA . ASN A 1 110 ? -4.645 -4.757 -0.144 1.00 96.31 110 ASN A CA 1
ATOM 786 C C . ASN A 1 110 ? -5.630 -3.818 -0.856 1.00 96.31 110 ASN A C 1
ATOM 788 O O . ASN A 1 110 ? -6.403 -3.120 -0.193 1.00 96.31 110 ASN A O 1
ATOM 792 N N . TYR A 1 111 ? -5.609 -3.811 -2.188 1.00 94.25 111 TYR A N 1
ATOM 793 C CA . TYR A 1 111 ? -6.600 -3.100 -2.992 1.00 94.25 111 TYR A CA 1
ATOM 794 C C . TYR A 1 111 ? -8.006 -3.624 -2.704 1.00 94.25 111 TYR A C 1
ATOM 796 O O . TYR A 1 111 ? -8.219 -4.833 -2.586 1.00 94.25 111 TYR A O 1
ATOM 804 N N . VAL A 1 112 ? -8.961 -2.705 -2.574 1.00 93.25 112 VAL A N 1
ATOM 805 C CA . VAL A 1 112 ? -10.369 -3.053 -2.317 1.00 93.25 112 VAL A CA 1
ATOM 806 C C . VAL A 1 112 ? -11.119 -3.413 -3.597 1.00 93.25 112 VAL A C 1
ATOM 808 O O . VAL A 1 112 ? -12.084 -4.170 -3.549 1.00 93.25 112 VAL A O 1
ATOM 811 N N . ASP A 1 113 ? -10.681 -2.866 -4.730 1.00 91.06 113 ASP A N 1
ATOM 812 C CA . ASP A 1 113 ? -11.259 -3.069 -6.053 1.00 91.06 113 ASP A CA 1
ATOM 813 C C . ASP A 1 113 ? -10.169 -2.975 -7.137 1.00 91.06 113 ASP A C 1
ATO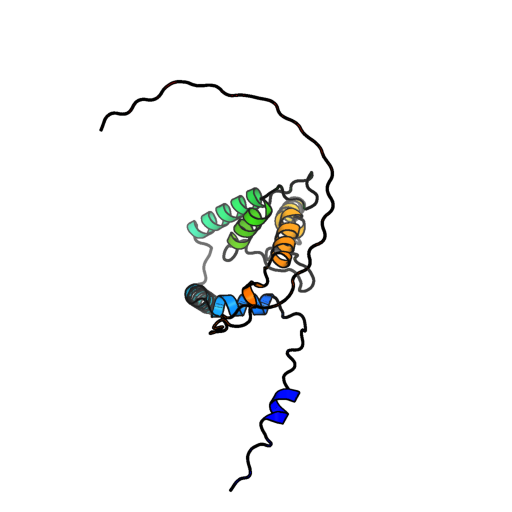M 815 O O . ASP A 1 113 ? -8.989 -2.796 -6.841 1.00 91.06 113 ASP A O 1
ATOM 819 N N . ASN A 1 114 ? -10.564 -3.154 -8.397 1.00 89.50 114 ASN A N 1
ATOM 820 C CA . ASN A 1 114 ? -9.683 -3.103 -9.567 1.00 89.50 114 ASN A CA 1
ATOM 821 C C . ASN A 1 114 ? -9.776 -1.778 -10.346 1.00 89.50 114 ASN A C 1
ATOM 823 O O . ASN A 1 114 ? -9.192 -1.671 -11.423 1.00 89.50 114 ASN A O 1
ATOM 827 N N . ALA A 1 115 ? -10.536 -0.805 -9.837 1.00 87.94 115 ALA A N 1
ATOM 828 C CA . ALA A 1 115 ? -10.851 0.441 -10.535 1.00 87.94 115 ALA A CA 1
ATOM 829 C C . ALA A 1 115 ? -10.218 1.671 -9.868 1.00 87.94 115 ALA A C 1
ATOM 831 O O . ALA A 1 115 ? -10.109 2.725 -10.489 1.00 87.94 115 ALA A O 1
ATOM 832 N N . SER A 1 116 ? -9.814 1.556 -8.603 1.00 86.56 116 SER A N 1
ATOM 833 C CA . SER A 1 116 ? -9.258 2.639 -7.802 1.00 86.56 116 SER A CA 1
ATOM 834 C C . SER A 1 116 ? -7.983 2.209 -7.079 1.00 86.56 116 SER A C 1
ATOM 836 O O . SER A 1 116 ? -7.737 1.032 -6.837 1.00 86.56 116 SER A O 1
ATOM 838 N N . ALA A 1 117 ? -7.190 3.191 -6.653 1.00 85.31 117 ALA A N 1
ATOM 839 C CA . ALA A 1 117 ? -6.026 2.969 -5.797 1.00 85.31 117 ALA A CA 1
ATOM 840 C C . ALA A 1 117 ? -6.391 2.778 -4.307 1.00 85.31 117 ALA A C 1
ATOM 842 O O . ALA A 1 117 ? -5.515 2.852 -3.447 1.00 85.31 117 ALA A O 1
ATOM 843 N N . ARG A 1 118 ? -7.674 2.558 -3.977 1.00 91.12 118 ARG A N 1
ATOM 844 C CA . ARG A 1 118 ? -8.134 2.445 -2.587 1.00 91.12 118 ARG A CA 1
ATOM 845 C C . ARG A 1 118 ? -7.663 1.138 -1.967 1.00 91.12 118 ARG A C 1
ATOM 847 O O . ARG A 1 118 ? -7.813 0.061 -2.546 1.00 91.12 118 ARG A O 1
ATOM 854 N N . VAL A 1 119 ? -7.168 1.234 -0.739 1.00 95.81 119 VAL A N 1
ATOM 855 C CA . VAL A 1 119 ? -6.599 0.105 -0.003 1.00 95.81 119 VAL A CA 1
ATOM 856 C C . VAL A 1 119 ? -7.226 -0.026 1.377 1.00 95.81 119 VAL A C 1
ATOM 858 O O . VAL A 1 119 ? -7.606 0.964 2.004 1.00 95.81 119 VAL A O 1
ATOM 861 N N . ALA A 1 120 ? -7.331 -1.257 1.869 1.00 96.88 120 ALA A N 1
ATOM 862 C CA . ALA A 1 120 ? -7.809 -1.541 3.216 1.00 96.88 120 ALA A CA 1
ATOM 863 C C . ALA A 1 120 ? -7.147 -2.802 3.788 1.00 96.88 120 ALA A C 1
ATOM 865 O O . ALA A 1 120 ? -6.820 -3.722 3.033 1.00 96.88 120 ALA A O 1
ATOM 866 N N . PRO A 1 121 ? -6.965 -2.889 5.118 1.00 96.38 121 PRO A N 1
ATOM 867 C CA . PRO A 1 121 ? -6.704 -4.166 5.771 1.00 96.38 121 PRO A CA 1
ATOM 868 C C . PRO A 1 121 ? -7.905 -5.111 5.612 1.00 96.38 121 PRO A C 1
ATOM 870 O O . PRO A 1 121 ? -9.039 -4.668 5.419 1.00 96.38 121 PRO A O 1
ATOM 873 N N . TRP A 1 122 ? -7.658 -6.418 5.740 1.00 94.38 122 TRP A N 1
ATOM 874 C CA . TRP A 1 122 ? -8.698 -7.451 5.684 1.00 94.38 122 TRP A CA 1
ATOM 875 C C . TRP A 1 122 ? -9.556 -7.478 6.962 1.00 94.38 122 TRP A C 1
ATOM 877 O O . TRP A 1 122 ? -9.433 -8.367 7.806 1.00 94.38 122 TRP A O 1
ATOM 887 N N . CYS A 1 123 ? -10.389 -6.453 7.133 1.00 94.25 123 CYS A N 1
ATOM 888 C CA . CYS A 1 123 ? -11.378 -6.339 8.200 1.00 94.25 123 CYS A CA 1
ATOM 889 C C . CYS A 1 123 ? -12.489 -5.332 7.852 1.00 94.25 123 CYS A C 1
ATOM 891 O O . CYS A 1 123 ? -12.331 -4.446 7.000 1.00 94.25 123 CYS A O 1
ATOM 893 N N . ASP A 1 124 ? -13.603 -5.434 8.573 1.00 95.94 124 ASP A N 1
ATOM 894 C CA . ASP A 1 124 ? -14.720 -4.492 8.548 1.00 95.94 124 ASP A CA 1
ATOM 895 C C . ASP A 1 124 ? -15.121 -4.054 9.970 1.00 95.94 124 ASP A C 1
ATOM 897 O O . ASP A 1 124 ? -14.521 -4.478 10.958 1.00 95.94 124 ASP A O 1
ATOM 901 N N . CYS A 1 125 ? -16.106 -3.154 10.058 1.00 97.44 125 CYS A N 1
ATOM 902 C CA . CYS A 1 125 ? -16.635 -2.631 11.323 1.00 97.44 125 CYS A CA 1
ATOM 903 C C . CYS A 1 125 ? -18.089 -3.066 11.591 1.00 97.44 125 CYS A C 1
ATOM 905 O O . CYS A 1 125 ? -18.826 -2.375 12.300 1.00 97.44 125 CYS A O 1
ATOM 907 N N . GLY A 1 126 ? -18.544 -4.174 10.992 1.00 96.62 126 GLY A N 1
ATOM 908 C CA . GLY A 1 126 ? -19.929 -4.646 11.090 1.00 96.62 126 GLY A CA 1
ATOM 909 C C . GLY A 1 126 ? -20.339 -5.017 12.517 1.00 96.62 126 GLY A C 1
ATOM 910 O O . GLY A 1 126 ? -21.435 -4.672 12.948 1.00 96.62 126 GLY A O 1
ATOM 911 N N . ALA A 1 127 ? -19.432 -5.636 13.279 1.00 95.94 127 ALA A N 1
ATOM 912 C CA . ALA A 1 127 ? -19.670 -6.125 14.643 1.00 95.94 127 ALA A CA 1
ATOM 913 C C . ALA A 1 127 ? -18.993 -5.277 15.742 1.00 95.94 127 ALA A C 1
ATOM 915 O O . ALA A 1 127 ? -18.684 -5.775 16.821 1.00 95.94 127 ALA A O 1
ATOM 916 N N . SER A 1 128 ? -18.721 -3.994 15.485 1.00 97.31 128 SER A N 1
ATOM 917 C CA . SER A 1 128 ? -17.954 -3.150 16.417 1.00 97.31 128 SER A CA 1
ATOM 918 C C . SER A 1 128 ? -18.763 -2.575 17.591 1.00 97.31 128 SER A C 1
ATOM 920 O O . SER A 1 128 ? -18.168 -2.075 18.547 1.00 97.31 128 SER A O 1
ATOM 922 N N . GLY A 1 129 ? -20.100 -2.612 17.539 1.00 96.69 129 GLY A N 1
ATOM 923 C CA . GLY A 1 129 ? -20.969 -2.032 18.573 1.00 96.69 129 GLY A CA 1
ATOM 924 C C . GLY A 1 129 ? -20.636 -0.561 18.853 1.00 96.69 129 GLY A C 1
ATOM 925 O O . GLY A 1 129 ? -20.439 0.225 17.929 1.00 96.69 129 GLY A O 1
ATOM 926 N N . ASN A 1 130 ? -20.488 -0.201 20.130 1.00 97.75 130 ASN A N 1
ATOM 927 C CA . ASN A 1 130 ? -20.172 1.172 20.553 1.00 97.75 130 ASN A CA 1
ATOM 928 C C . ASN A 1 130 ? -18.768 1.650 20.135 1.00 97.75 130 ASN A C 1
ATOM 930 O O . ASN A 1 130 ? -18.483 2.838 20.204 1.00 97.75 130 ASN A O 1
ATOM 934 N N . ARG A 1 131 ? -17.883 0.747 19.692 1.00 97.81 131 ARG A N 1
ATOM 935 C CA . ARG A 1 131 ? -16.527 1.074 19.212 1.00 97.81 131 ARG A CA 1
ATOM 936 C C . ARG A 1 131 ? -16.473 1.278 17.697 1.00 97.81 131 ARG A C 1
ATOM 938 O O . ARG A 1 131 ? -15.391 1.305 17.111 1.00 97.81 131 ARG A O 1
ATOM 945 N N . ARG A 1 132 ? -17.630 1.363 17.034 1.00 97.88 132 ARG A N 1
ATOM 946 C CA . ARG A 1 132 ? -17.710 1.493 15.577 1.00 97.88 132 ARG A CA 1
ATOM 947 C C . ARG A 1 132 ? -16.955 2.710 15.055 1.00 97.88 132 ARG A C 1
ATOM 949 O O . ARG A 1 132 ? -16.226 2.570 14.081 1.00 97.88 132 ARG A O 1
ATOM 956 N N . GLU A 1 133 ? -17.069 3.853 15.722 1.00 97.81 133 GLU A N 1
ATOM 957 C CA . GLU A 1 133 ? -16.359 5.071 15.323 1.00 97.81 133 GLU A CA 1
ATOM 958 C C . GLU A 1 133 ? -14.835 4.887 15.381 1.00 97.81 133 GLU A C 1
ATOM 960 O O . GLU A 1 133 ? -14.139 5.189 14.416 1.00 97.81 133 GLU A O 1
ATOM 965 N N . GLU A 1 134 ? -14.312 4.290 16.454 1.00 98.06 134 GLU A N 1
ATOM 966 C CA . GLU A 1 134 ? -12.881 3.981 16.583 1.00 98.06 134 GLU A CA 1
ATOM 967 C C . GLU A 1 134 ? -12.404 2.997 15.502 1.00 98.06 134 GLU A C 1
ATOM 969 O O . GLU A 1 134 ? -11.324 3.162 14.928 1.00 98.06 134 GLU A O 1
ATOM 974 N N . CYS A 1 135 ? -13.222 1.992 15.175 1.00 98.12 135 CYS A N 1
ATOM 975 C CA . CYS A 1 135 ? -12.940 1.058 14.086 1.00 98.12 135 CYS A CA 1
ATOM 976 C C . CYS A 1 135 ? -12.908 1.767 12.723 1.00 98.12 135 CYS A C 1
ATOM 978 O O . CYS A 1 135 ? -11.992 1.556 11.923 1.00 98.12 135 CYS A O 1
ATOM 980 N N . GLU A 1 136 ? -13.883 2.633 12.450 1.00 97.56 136 GLU A N 1
ATOM 981 C CA . GLU A 1 136 ? -13.959 3.396 11.204 1.00 97.56 136 GLU A CA 1
ATOM 982 C C . GLU A 1 136 ? -12.843 4.442 11.097 1.00 97.56 136 GLU A C 1
ATOM 984 O O . GLU A 1 136 ? -12.351 4.698 9.992 1.00 97.56 136 GLU A O 1
ATOM 989 N N . ALA A 1 137 ? -12.400 5.013 12.218 1.00 97.06 137 ALA A N 1
ATOM 990 C CA . ALA A 1 137 ? -11.227 5.876 12.284 1.00 97.06 137 ALA A CA 1
ATOM 991 C C . ALA A 1 137 ? -9.956 5.094 11.925 1.00 97.06 137 ALA A C 1
ATOM 993 O O . ALA A 1 137 ? -9.189 5.529 11.066 1.00 97.06 137 ALA A O 1
ATOM 994 N N . PHE A 1 138 ? -9.774 3.895 12.492 1.00 97.00 138 PHE A N 1
ATOM 995 C CA . PHE A 1 138 ? -8.654 3.015 12.153 1.00 97.00 138 PHE A CA 1
ATOM 996 C C . PHE A 1 138 ? -8.655 2.610 10.673 1.00 97.00 138 PHE A C 1
ATOM 998 O O . PHE A 1 138 ? -7.636 2.753 9.997 1.00 97.00 138 PHE A O 1
ATOM 1005 N N . ARG A 1 139 ? -9.791 2.144 10.136 1.00 96.75 139 ARG A N 1
ATOM 1006 C CA . ARG A 1 139 ? -9.906 1.818 8.700 1.00 96.75 139 ARG A CA 1
ATOM 1007 C C . ARG A 1 139 ? -9.677 3.054 7.828 1.00 96.75 139 ARG A C 1
ATOM 1009 O O . ARG A 1 139 ? -9.034 2.959 6.785 1.00 96.75 139 ARG A O 1
ATOM 1016 N N . GLY A 1 140 ? -10.123 4.219 8.299 1.00 96.06 140 GLY A N 1
ATOM 1017 C CA . GLY A 1 140 ? -9.935 5.517 7.656 1.00 96.06 140 GLY A CA 1
ATOM 1018 C C . GLY A 1 140 ? -8.474 5.912 7.444 1.00 96.06 140 GLY A C 1
ATOM 1019 O O . GLY A 1 140 ? -8.196 6.622 6.481 1.00 96.06 140 GLY A O 1
ATOM 1020 N N . LEU A 1 141 ? -7.538 5.389 8.247 1.00 96.31 141 LEU A N 1
ATOM 1021 C CA . LEU A 1 141 ? -6.095 5.575 8.031 1.00 96.31 141 LEU A CA 1
ATOM 1022 C C . LEU A 1 141 ? -5.624 5.064 6.662 1.00 96.31 141 LEU A C 1
ATOM 1024 O O . LEU A 1 141 ? -4.597 5.525 6.168 1.00 96.31 141 LEU A O 1
ATOM 1028 N N . PHE A 1 142 ? -6.361 4.116 6.078 1.00 96.94 142 PHE A N 1
ATOM 1029 C CA . PHE A 1 142 ? -6.090 3.511 4.776 1.00 96.94 142 PHE A CA 1
ATOM 1030 C C . PHE A 1 142 ? -7.075 3.998 3.716 1.00 96.94 142 PHE A C 1
ATOM 1032 O O . PHE A 1 142 ? -6.665 4.438 2.652 1.00 96.94 142 PHE A O 1
ATOM 1039 N N . THR A 1 143 ? -8.377 3.953 4.015 1.00 95.25 143 THR A N 1
ATOM 1040 C CA . THR A 1 143 ? -9.429 4.164 3.007 1.00 95.25 143 THR A CA 1
ATOM 1041 C C . THR A 1 143 ? -9.805 5.628 2.786 1.00 95.25 143 THR A C 1
ATOM 1043 O O . THR A 1 143 ? -10.551 5.924 1.857 1.00 95.25 143 THR A O 1
ATOM 1046 N N . ARG A 1 144 ? -9.403 6.530 3.689 1.00 93.12 144 ARG A N 1
ATOM 1047 C CA . ARG A 1 144 ? -9.739 7.967 3.667 1.00 93.12 144 ARG A CA 1
ATOM 1048 C C . ARG A 1 144 ? -8.495 8.826 3.906 1.00 93.12 144 ARG A C 1
ATOM 1050 O O . ARG A 1 144 ? -8.569 9.873 4.547 1.00 93.12 144 ARG A O 1
ATOM 1057 N N . ASN A 1 145 ? -7.341 8.365 3.431 1.00 94.44 145 ASN A N 1
ATOM 1058 C CA . ASN A 1 145 ? -6.069 9.037 3.639 1.00 94.44 145 ASN A CA 1
ATOM 1059 C C . ASN A 1 145 ? -5.577 9.669 2.338 1.00 94.44 145 ASN A C 1
ATOM 1061 O O . ASN A 1 145 ? -4.920 9.021 1.528 1.00 94.44 145 ASN A O 1
ATOM 1065 N N . ARG A 1 146 ? -5.845 10.971 2.193 1.00 92.81 146 ARG A N 1
ATOM 1066 C CA . ARG A 1 146 ? -5.453 11.747 1.010 1.00 92.81 146 ARG A CA 1
ATOM 1067 C C . ARG A 1 146 ? -3.948 11.704 0.742 1.00 92.81 146 ARG A C 1
ATOM 1069 O O . ARG A 1 146 ? -3.566 11.652 -0.417 1.00 92.81 146 ARG A O 1
ATOM 1076 N N . CYS A 1 147 ? -3.116 11.659 1.789 1.00 94.75 147 CYS A N 1
ATOM 1077 C CA . CYS A 1 147 ? -1.669 11.546 1.621 1.00 94.75 147 CYS A CA 1
ATOM 1078 C C . CYS A 1 147 ? -1.283 10.201 1.000 1.00 94.75 147 CYS A C 1
ATOM 1080 O O . CYS A 1 147 ? -0.488 10.151 0.067 1.00 94.75 147 CYS A O 1
ATOM 1082 N N . LEU A 1 148 ? -1.861 9.101 1.493 1.00 95.12 148 LEU A N 1
ATOM 1083 C CA . LEU A 1 148 ? -1.610 7.779 0.923 1.00 95.12 148 LEU A CA 1
ATOM 1084 C C . LEU A 1 148 ? -2.103 7.697 -0.528 1.00 95.12 148 LEU A C 1
ATOM 1086 O O . LEU A 1 148 ? -1.355 7.239 -1.389 1.00 95.12 148 LEU A O 1
ATOM 1090 N N . ASP A 1 149 ? -3.313 8.192 -0.797 1.00 91.94 149 ASP A N 1
ATOM 1091 C CA . ASP A 1 149 ? -3.900 8.212 -2.140 1.00 91.94 149 ASP A CA 1
ATOM 1092 C C . ASP A 1 149 ? -3.033 9.020 -3.116 1.00 91.94 149 ASP A C 1
ATOM 1094 O O . ASP A 1 149 ? -2.647 8.517 -4.173 1.00 91.94 149 ASP A O 1
ATOM 1098 N N . GLY A 1 150 ? -2.667 10.249 -2.738 1.00 89.88 150 GLY A N 1
ATOM 1099 C CA . GLY A 1 150 ? -1.812 11.124 -3.537 1.00 89.88 150 GLY A CA 1
ATOM 1100 C C . GLY A 1 150 ? -0.414 10.544 -3.739 1.00 89.88 150 GLY A C 1
ATOM 1101 O O . GLY A 1 150 ? 0.130 10.611 -4.837 1.00 89.88 150 GLY A O 1
ATOM 1102 N N . ALA A 1 151 ? 0.156 9.894 -2.720 1.00 92.12 151 ALA A N 1
ATOM 1103 C CA . ALA A 1 151 ? 1.460 9.255 -2.840 1.00 92.12 151 ALA A CA 1
ATOM 1104 C C . ALA A 1 151 ? 1.433 8.064 -3.814 1.00 92.12 151 ALA A C 1
ATOM 1106 O O . ALA A 1 151 ? 2.348 7.933 -4.625 1.00 92.12 151 ALA A O 1
ATOM 1107 N N . ILE A 1 152 ? 0.395 7.219 -3.778 1.00 91.94 152 ILE A N 1
ATOM 1108 C CA . ILE A 1 152 ? 0.244 6.100 -4.725 1.00 91.94 152 ILE A CA 1
ATOM 1109 C C . ILE A 1 152 ? 0.066 6.627 -6.154 1.00 91.94 152 ILE A C 1
ATOM 1111 O O . ILE A 1 152 ? 0.727 6.134 -7.066 1.00 91.94 152 ILE A O 1
ATOM 1115 N N . GLN A 1 153 ? -0.765 7.655 -6.343 1.00 87.75 153 GLN A N 1
ATOM 1116 C CA . GLN A 1 153 ? -0.991 8.273 -7.654 1.00 87.75 153 GLN A CA 1
ATOM 1117 C C . GLN A 1 153 ? 0.279 8.925 -8.213 1.00 87.75 153 GLN A C 1
ATOM 1119 O O . GLN A 1 153 ? 0.627 8.706 -9.371 1.00 87.75 153 GLN A O 1
ATOM 1124 N N . ALA A 1 154 ? 1.012 9.677 -7.388 1.00 86.94 154 ALA A N 1
ATOM 1125 C CA . ALA A 1 154 ? 2.275 10.291 -7.785 1.00 86.94 154 ALA A CA 1
ATOM 1126 C C . ALA A 1 154 ? 3.338 9.239 -8.135 1.00 86.94 154 ALA A C 1
ATOM 1128 O O . ALA A 1 154 ? 4.105 9.431 -9.078 1.00 86.94 154 ALA A O 1
ATOM 1129 N N . PHE A 1 155 ? 3.374 8.116 -7.408 1.00 87.94 155 PHE A N 1
ATOM 1130 C CA . PHE A 1 155 ? 4.265 7.005 -7.735 1.00 87.94 155 PHE A CA 1
ATOM 1131 C C . PHE A 1 155 ? 3.917 6.379 -9.080 1.00 87.94 155 PHE A C 1
ATOM 1133 O O . PHE A 1 155 ? 4.822 6.180 -9.879 1.00 87.94 155 PHE A O 1
ATOM 1140 N N . ASP A 1 156 ? 2.641 6.115 -9.358 1.00 84.31 156 ASP A N 1
ATOM 1141 C CA . ASP A 1 156 ? 2.221 5.553 -10.646 1.00 84.31 156 ASP A CA 1
ATOM 1142 C C . ASP A 1 156 ? 2.520 6.509 -11.813 1.00 84.31 156 ASP A C 1
ATOM 1144 O O . ASP A 1 156 ? 3.037 6.086 -12.847 1.00 84.31 156 ASP A O 1
ATOM 1148 N N . ALA A 1 157 ? 2.301 7.815 -11.625 1.00 82.19 157 ALA A N 1
ATOM 1149 C CA . ALA A 1 157 ? 2.589 8.839 -12.629 1.00 82.19 157 ALA A CA 1
ATOM 1150 C C . ALA A 1 157 ? 4.095 9.050 -12.879 1.00 82.19 157 ALA A C 1
ATOM 1152 O O . ALA A 1 157 ? 4.496 9.321 -14.010 1.00 82.19 157 ALA A O 1
ATOM 1153 N N . GLY A 1 158 ? 4.925 8.919 -11.839 1.00 74.00 158 GLY A N 1
ATOM 1154 C CA . GLY A 1 158 ? 6.352 9.253 -11.847 1.00 74.00 158 GLY A CA 1
ATOM 1155 C C . GLY A 1 158 ? 7.300 8.162 -12.348 1.00 74.00 158 GLY A C 1
ATOM 1156 O O . GLY A 1 158 ? 8.510 8.345 -12.233 1.00 74.00 158 GLY A O 1
ATOM 1157 N N . TRP A 1 159 ? 6.804 7.033 -12.871 1.00 64.81 159 TRP A N 1
ATOM 1158 C CA . TRP A 1 159 ? 7.669 6.014 -13.481 1.00 64.81 159 TRP A CA 1
ATOM 1159 C C . TRP A 1 159 ? 8.349 6.595 -14.728 1.00 64.81 159 TRP A C 1
ATOM 1161 O O . TRP A 1 159 ? 7.652 6.891 -15.703 1.00 64.81 159 TRP A O 1
ATOM 1171 N N . PRO A 1 160 ? 9.685 6.782 -14.728 1.00 53.72 160 PRO A N 1
ATOM 1172 C CA . PRO A 1 160 ? 10.375 7.207 -15.933 1.00 53.72 160 PRO A CA 1
ATOM 1173 C C . PRO A 1 160 ? 10.269 6.097 -16.993 1.00 53.72 160 PRO A C 1
ATOM 1175 O O . PRO A 1 160 ? 10.200 4.920 -16.630 1.00 53.72 160 PRO A O 1
ATOM 1178 N N . PRO A 1 161 ? 10.353 6.421 -18.295 1.00 52.78 161 PRO A N 1
ATOM 1179 C CA . PRO A 1 161 ? 10.413 5.429 -19.376 1.00 52.78 161 PRO A CA 1
ATOM 1180 C C . PRO A 1 161 ? 11.693 4.560 -19.354 1.00 52.78 161 PRO A C 1
ATOM 1182 O O . PRO A 1 161 ? 12.003 3.881 -20.320 1.00 52.78 161 PRO A O 1
ATOM 1185 N N . ILE A 1 162 ? 12.443 4.524 -18.247 1.00 48.78 162 ILE A N 1
ATOM 1186 C CA . ILE A 1 162 ? 13.680 3.741 -18.066 1.00 48.78 162 ILE A CA 1
ATOM 1187 C C . ILE A 1 162 ? 13.409 2.221 -18.050 1.00 48.78 162 ILE A C 1
ATOM 1189 O O . ILE A 1 162 ? 14.335 1.425 -18.144 1.00 48.78 162 ILE A O 1
ATOM 1193 N N . LEU A 1 163 ? 12.144 1.790 -18.009 1.00 49.84 163 LEU A N 1
ATOM 1194 C CA . LEU A 1 163 ? 11.769 0.394 -18.272 1.00 49.84 163 LEU A CA 1
ATOM 1195 C C . LEU A 1 163 ? 11.570 0.058 -19.754 1.00 49.84 163 LEU A C 1
ATOM 1197 O O . LEU A 1 163 ? 11.343 -1.108 -20.075 1.00 49.84 163 LEU A O 1
ATOM 1201 N N . GLN A 1 164 ? 11.684 1.038 -20.654 1.00 51.31 164 GLN A N 1
ATOM 1202 C CA . GLN A 1 164 ? 11.706 0.807 -22.098 1.00 51.31 164 GLN A CA 1
ATOM 1203 C C . GLN A 1 164 ? 13.121 0.599 -22.661 1.00 51.31 164 GLN A C 1
ATOM 1205 O O . GLN A 1 164 ? 13.228 0.015 -23.736 1.00 51.31 164 GLN A O 1
ATOM 1210 N N . ASP A 1 165 ? 14.192 0.980 -21.956 1.00 42.12 165 ASP A N 1
ATOM 1211 C CA . ASP A 1 165 ? 15.563 0.795 -22.454 1.00 42.12 165 ASP A CA 1
ATOM 1212 C C . ASP A 1 165 ? 16.145 -0.564 -22.031 1.00 42.12 165 ASP A C 1
ATOM 1214 O O . ASP A 1 165 ? 16.789 -0.725 -20.990 1.00 42.12 165 ASP A O 1
ATOM 1218 N N . ARG A 1 166 ? 15.948 -1.577 -22.883 1.00 34.41 166 ARG A N 1
ATOM 1219 C CA . ARG A 1 166 ? 16.956 -2.638 -23.033 1.00 34.41 166 ARG A CA 1
ATOM 1220 C C . ARG A 1 166 ? 18.156 -2.012 -23.758 1.00 34.41 166 ARG A C 1
ATOM 1222 O O . ARG A 1 166 ? 17.927 -1.285 -24.715 1.00 34.41 166 ARG A O 1
ATOM 1229 N N . PRO A 1 167 ? 19.411 -2.305 -23.370 1.00 40.88 167 PRO A N 1
ATOM 1230 C CA . PRO A 1 167 ? 20.567 -1.758 -24.065 1.00 40.88 167 PRO A CA 1
ATOM 1231 C C . PRO A 1 167 ? 20.632 -2.377 -25.464 1.00 40.88 167 PRO A C 1
ATOM 1233 O O . PRO A 1 167 ? 20.991 -3.550 -25.608 1.00 40.88 167 PRO A O 1
ATOM 1236 N N . ASP A 1 168 ? 20.264 -1.606 -26.485 1.00 34.19 168 ASP A N 1
ATOM 1237 C CA . ASP A 1 168 ? 20.665 -1.909 -27.851 1.00 34.19 168 ASP A CA 1
ATOM 1238 C C . ASP A 1 168 ? 22.184 -1.749 -27.930 1.00 34.19 168 ASP A C 1
ATOM 1240 O O . ASP A 1 168 ? 22.771 -0.686 -27.723 1.00 34.19 168 ASP A O 1
ATOM 1244 N N . VAL A 1 169 ? 22.834 -2.886 -28.143 1.00 40.22 169 VAL A N 1
ATOM 1245 C CA . VAL A 1 169 ? 24.261 -2.985 -28.387 1.00 40.22 169 VAL A CA 1
ATOM 1246 C C . VAL A 1 169 ? 24.538 -2.380 -29.763 1.00 40.22 169 VAL A C 1
ATOM 1248 O O . VAL A 1 169 ? 24.025 -2.870 -30.763 1.00 40.22 169 VAL A O 1
ATOM 1251 N N . HIS A 1 170 ? 25.438 -1.392 -29.773 1.00 35.56 170 HIS A N 1
ATOM 1252 C CA . HIS A 1 170 ? 26.213 -0.887 -30.913 1.00 35.56 170 HIS A CA 1
ATOM 1253 C C . HIS A 1 170 ? 25.592 0.251 -31.750 1.00 35.56 170 HIS A C 1
ATOM 1255 O O . HIS A 1 170 ? 24.928 0.028 -32.757 1.00 35.56 170 HIS A O 1
ATOM 1261 N N . GLN A 1 171 ? 25.947 1.493 -31.401 1.00 32.44 171 GLN A N 1
ATOM 1262 C CA . GLN A 1 171 ? 26.115 2.566 -32.384 1.00 32.44 171 GLN A CA 1
ATOM 1263 C C . GLN A 1 171 ? 27.580 3.013 -32.372 1.00 32.44 171 GLN A C 1
ATOM 1265 O O . GLN A 1 171 ? 28.047 3.621 -31.410 1.00 32.44 171 GLN A O 1
ATOM 1270 N N . ASP A 1 172 ? 28.291 2.652 -33.438 1.00 28.33 172 ASP A N 1
ATOM 1271 C CA . ASP A 1 172 ? 29.538 3.288 -33.865 1.00 28.33 172 ASP A CA 1
ATOM 1272 C C . ASP A 1 172 ? 29.185 4.594 -34.621 1.00 28.33 172 ASP A C 1
ATOM 1274 O O . ASP A 1 172 ? 28.098 4.674 -35.212 1.00 28.33 172 ASP A O 1
ATOM 1278 N N . PRO A 1 173 ? 30.028 5.640 -34.565 1.00 45.69 173 PRO A N 1
ATOM 1279 C CA . PRO A 1 173 ? 29.678 7.000 -34.937 1.00 45.69 173 PRO A CA 1
ATOM 1280 C C . PRO A 1 173 ? 29.950 7.229 -36.417 1.00 45.69 173 PRO A C 1
ATOM 1282 O O . PRO A 1 173 ? 31.022 6.897 -36.883 1.00 45.69 173 PRO A O 1
ATOM 1285 N N . GLU A 1 174 ? 29.035 7.858 -37.142 1.00 30.48 174 GLU A N 1
ATOM 1286 C CA . GLU A 1 174 ? 29.364 8.669 -38.318 1.00 30.48 174 GLU A CA 1
ATOM 1287 C C . GLU A 1 174 ? 28.140 9.528 -38.658 1.00 30.48 174 GLU A C 1
ATOM 1289 O O . GLU A 1 174 ? 27.006 9.064 -38.538 1.00 30.48 174 GLU A O 1
ATOM 1294 N N . HIS A 1 175 ? 28.401 10.730 -39.175 1.00 30.61 175 HIS A N 1
ATOM 1295 C CA . HIS A 1 175 ? 27.479 11.777 -39.655 1.00 30.61 175 HIS A CA 1
ATOM 1296 C C . HIS A 1 175 ? 27.317 12.992 -38.732 1.00 30.61 175 HIS A C 1
ATOM 1298 O O . HIS A 1 175 ? 26.226 13.407 -38.350 1.00 30.61 175 HIS A O 1
ATOM 1304 N N . SER A 1 176 ? 28.449 13.670 -38.515 1.00 30.89 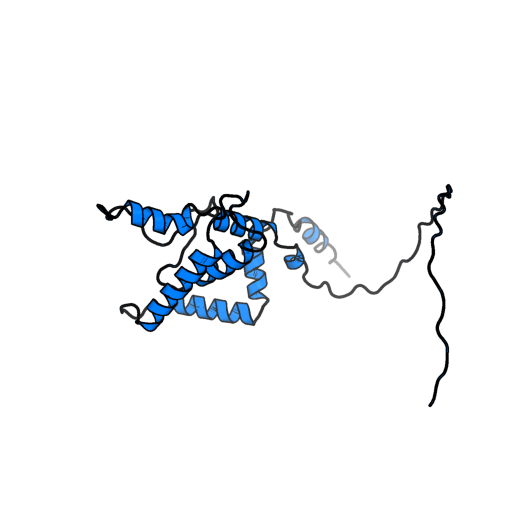176 SER A N 1
ATOM 1305 C CA . SER A 1 176 ? 28.458 15.125 -38.686 1.00 30.89 176 SER A CA 1
ATOM 1306 C C . SER A 1 176 ? 28.109 15.459 -40.140 1.00 30.89 176 SER A C 1
ATOM 1308 O O . SER A 1 176 ? 28.771 14.951 -41.040 1.00 30.89 176 SER A O 1
ATOM 1310 N N . LEU A 1 177 ? 27.108 16.313 -40.370 1.00 33.69 177 LEU A N 1
ATOM 1311 C CA . LEU A 1 177 ? 27.226 17.568 -41.132 1.00 33.69 177 LEU A CA 1
ATOM 1312 C C . LEU A 1 177 ? 25.844 18.166 -41.452 1.00 33.69 177 LEU A C 1
ATOM 1314 O O . LEU A 1 177 ? 24.927 17.471 -41.876 1.00 33.69 177 LEU A O 1
ATOM 1318 N N . LEU A 1 178 ? 25.807 19.503 -41.363 1.00 34.38 178 LEU A N 1
ATOM 1319 C CA . LEU A 1 178 ? 24.730 20.450 -41.696 1.00 34.38 178 LEU A CA 1
ATOM 1320 C C . LEU A 1 178 ? 23.663 20.554 -40.583 1.00 34.38 178 LEU A C 1
ATOM 1322 O O . LEU A 1 178 ? 22.949 19.606 -40.305 1.00 34.38 178 LEU A O 1
ATOM 1326 N N . GLN A 1 179 ? 23.499 21.685 -39.891 1.00 34.53 179 GLN A N 1
ATOM 1327 C CA . GLN A 1 179 ? 23.216 22.987 -40.493 1.00 34.53 179 GLN A CA 1
ATOM 1328 C C . GLN A 1 179 ? 23.801 24.175 -39.710 1.00 34.53 179 GLN A C 1
ATOM 1330 O O . GLN A 1 179 ? 23.631 24.316 -38.502 1.00 34.53 179 GLN A O 1
ATOM 1335 N N . VAL A 1 180 ? 24.449 25.057 -40.470 1.00 32.84 180 VAL A N 1
ATOM 1336 C CA . VAL A 1 180 ? 24.745 26.454 -40.145 1.00 32.84 180 VAL A CA 1
ATOM 1337 C C . VAL A 1 180 ? 23.473 27.282 -40.334 1.00 32.84 180 VAL A C 1
ATOM 1339 O O . VAL A 1 180 ? 22.832 27.173 -41.378 1.00 32.84 180 VAL A O 1
ATOM 1342 N N . SER A 1 181 ? 23.171 28.184 -39.398 1.00 29.75 181 SER A N 1
ATOM 1343 C CA . SER A 1 181 ? 22.575 29.476 -39.753 1.00 29.75 181 SER A CA 1
ATOM 1344 C C . SER A 1 181 ? 22.874 30.532 -38.688 1.00 29.75 181 SER A C 1
ATOM 1346 O O . SER A 1 181 ? 22.439 30.424 -37.544 1.00 29.75 181 SER A O 1
ATOM 1348 N N . SER A 1 182 ? 23.653 31.534 -39.093 1.00 33.19 182 SER A N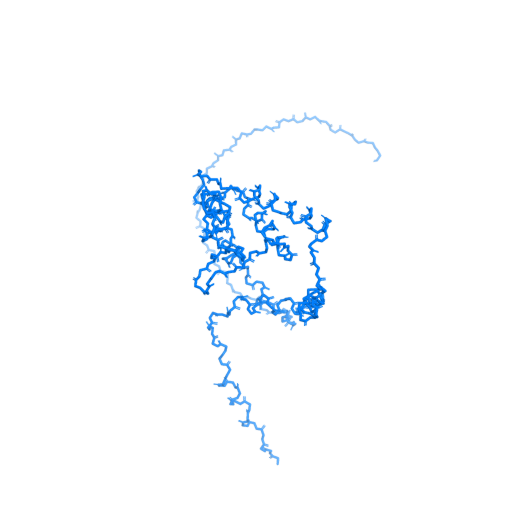 1
ATOM 1349 C CA . SER A 1 182 ? 23.875 32.795 -38.389 1.00 33.19 182 SER A CA 1
ATOM 1350 C C . SER A 1 182 ? 22.787 33.802 -38.762 1.00 33.19 182 SER A C 1
ATOM 1352 O O . SER A 1 182 ? 22.430 33.897 -39.935 1.00 33.19 182 SER A O 1
ATOM 1354 N N . ALA A 1 183 ? 22.367 34.632 -37.806 1.00 34.47 183 ALA A N 1
ATOM 1355 C CA . ALA A 1 183 ? 21.957 36.012 -38.066 1.00 34.47 183 ALA A CA 1
ATOM 1356 C C . ALA A 1 183 ? 22.140 36.864 -36.795 1.00 34.47 183 ALA A C 1
ATOM 1358 O O . ALA A 1 183 ? 21.566 36.574 -35.747 1.00 34.47 183 ALA A O 1
ATOM 1359 N N . ASP A 1 184 ? 22.981 37.889 -36.932 1.00 36.09 184 ASP A N 1
ATOM 1360 C CA . ASP A 1 184 ? 23.344 38.928 -35.966 1.00 36.09 184 ASP A CA 1
ATOM 1361 C C . ASP A 1 184 ? 22.194 39.890 -35.606 1.00 36.09 184 ASP A C 1
ATOM 1363 O O . ASP A 1 184 ? 21.284 40.118 -36.404 1.00 36.09 184 ASP A O 1
ATOM 1367 N N . GLY A 1 185 ? 22.293 40.544 -34.438 1.00 31.81 185 GLY A N 1
ATOM 1368 C CA . GLY A 1 185 ? 21.391 41.637 -34.046 1.00 31.81 185 GLY A CA 1
ATOM 1369 C C . GLY A 1 185 ? 21.599 42.204 -32.634 1.00 31.81 185 GLY A C 1
ATOM 1370 O O . GLY A 1 185 ? 20.834 41.914 -31.726 1.00 31.81 185 GLY A O 1
ATOM 1371 N N . LEU A 1 186 ? 22.643 43.019 -32.485 1.00 34.00 186 LEU A N 1
ATOM 1372 C CA . LEU A 1 186 ? 23.113 43.819 -31.339 1.00 34.00 186 LEU A CA 1
ATOM 1373 C C . LEU A 1 186 ? 22.035 44.710 -30.663 1.00 34.00 186 LEU A C 1
ATOM 1375 O O . LEU A 1 186 ? 21.255 45.293 -31.398 1.00 34.00 186 LEU A O 1
ATOM 1379 N N . LEU A 1 187 ? 22.079 44.934 -29.329 1.00 37.22 187 LEU A N 1
ATOM 1380 C CA . LEU A 1 187 ? 22.015 46.265 -28.661 1.00 37.22 187 LEU A CA 1
ATOM 1381 C C . LEU A 1 187 ? 22.210 46.195 -27.114 1.00 37.22 187 LEU A C 1
ATOM 1383 O O . LEU A 1 187 ? 21.330 45.784 -26.370 1.00 37.22 187 LEU A O 1
ATOM 1387 N N . VAL A 1 188 ? 23.392 46.654 -26.677 1.00 34.56 188 VAL A N 1
ATOM 1388 C CA . VAL A 1 188 ? 23.715 47.587 -25.566 1.00 34.56 188 VAL A CA 1
ATOM 1389 C C . VAL A 1 188 ? 22.992 47.482 -24.207 1.00 34.56 188 VAL A C 1
ATOM 1391 O O . VAL A 1 188 ? 21.812 47.781 -24.075 1.00 34.56 188 VAL A O 1
ATOM 1394 N N . GLY A 1 189 ? 23.791 47.285 -23.149 1.00 33.69 189 GLY A N 1
ATOM 1395 C CA . GLY A 1 189 ? 23.412 47.576 -21.762 1.00 33.69 189 GLY A CA 1
ATOM 1396 C C . GLY A 1 189 ? 24.551 47.328 -20.770 1.00 33.69 189 GLY A C 1
ATOM 1397 O O . GLY A 1 189 ? 24.585 46.303 -20.102 1.00 33.69 189 GLY A O 1
ATOM 1398 N N . SER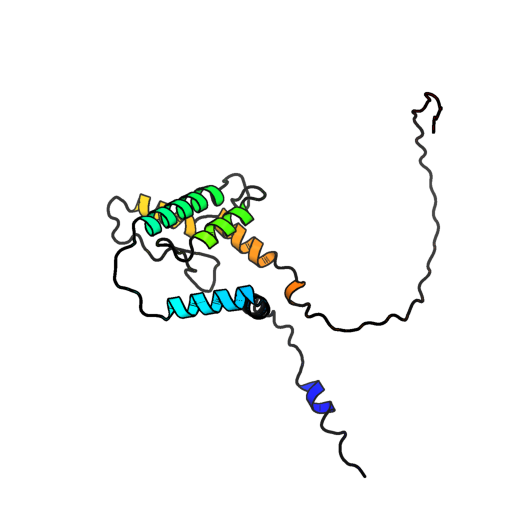 A 1 190 ? 25.505 48.257 -20.696 1.00 40.62 190 SER A N 1
ATOM 1399 C CA . SER A 1 190 ? 26.627 48.249 -19.751 1.00 40.62 190 SER A CA 1
ATOM 1400 C C . SER A 1 190 ? 26.167 48.384 -18.291 1.00 40.62 190 SER A C 1
ATOM 1402 O O . SER A 1 190 ? 25.370 49.261 -17.965 1.00 40.62 190 SER A O 1
ATOM 1404 N N . SER A 1 191 ? 26.754 47.609 -17.379 1.00 41.78 191 SER A N 1
ATOM 1405 C CA . SER A 1 191 ? 26.892 47.996 -15.968 1.00 41.78 191 SER A CA 1
ATOM 1406 C C . SER A 1 191 ? 28.190 47.432 -15.399 1.00 41.78 191 SER A C 1
ATOM 1408 O O . SER A 1 191 ? 28.307 46.250 -15.094 1.00 41.78 191 SER A O 1
ATOM 1410 N N . LEU A 1 192 ? 29.180 48.319 -15.306 1.00 40.75 192 LEU A N 1
ATOM 1411 C CA . LEU A 1 192 ? 30.370 48.188 -14.474 1.00 40.75 192 LEU A CA 1
ATOM 1412 C C . LEU A 1 192 ? 30.013 48.658 -13.063 1.00 40.75 192 LEU A C 1
ATOM 1414 O O . LEU A 1 192 ? 29.484 49.755 -12.936 1.00 40.75 192 LEU A O 1
ATOM 1418 N N . LEU A 1 193 ? 30.364 47.879 -12.041 1.00 42.50 193 LEU A N 1
ATOM 1419 C CA . LEU A 1 193 ? 30.720 48.312 -10.680 1.00 42.50 193 LEU A CA 1
ATOM 1420 C C . LEU A 1 193 ? 31.438 47.100 -10.050 1.00 42.50 193 LEU A C 1
ATOM 1422 O O . LEU A 1 193 ? 30.842 46.043 -9.893 1.00 42.50 193 LEU A O 1
ATOM 1426 N N . SER A 1 194 ? 32.776 47.134 -10.008 1.00 36.47 194 SER A N 1
ATOM 1427 C CA . SER A 1 194 ? 33.574 47.396 -8.793 1.00 36.47 194 SER A CA 1
ATOM 1428 C C . SER A 1 194 ? 33.426 46.245 -7.780 1.00 36.47 194 SER A C 1
ATOM 1430 O O . SER A 1 194 ? 32.329 45.979 -7.318 1.00 36.47 194 SER A O 1
ATOM 1432 N N . MET A 1 195 ? 34.453 45.455 -7.454 1.00 35.25 195 MET A N 1
ATOM 1433 C CA . MET A 1 195 ? 35.581 45.855 -6.605 1.00 35.25 195 MET A CA 1
ATOM 1434 C C . MET A 1 195 ? 36.808 44.936 -6.803 1.00 35.25 195 MET A C 1
ATOM 1436 O O . MET A 1 195 ? 36.721 43.722 -6.650 1.00 35.25 195 MET A O 1
ATOM 1440 N N . LEU A 1 196 ? 37.971 45.542 -7.021 1.00 35.44 196 LEU A N 1
ATOM 1441 C CA . LEU A 1 196 ? 39.306 45.072 -6.615 1.00 35.44 196 LEU A CA 1
ATOM 1442 C C . LEU A 1 196 ? 39.993 46.324 -6.031 1.00 35.44 196 LEU A C 1
ATOM 1444 O O . LEU A 1 196 ? 39.695 47.412 -6.535 1.00 35.44 196 LEU A O 1
ATOM 1448 N N . PRO A 1 197 ? 40.874 46.242 -5.006 1.00 45.06 197 PRO A N 1
ATOM 1449 C CA . PRO A 1 197 ? 42.171 45.592 -5.217 1.00 45.06 197 PRO A CA 1
ATOM 1450 C C . PRO A 1 197 ? 42.869 44.932 -3.997 1.00 45.06 197 PRO A C 1
ATOM 1452 O O . PRO A 1 197 ? 42.717 45.333 -2.852 1.00 45.06 197 PRO A O 1
ATOM 1455 N N . VAL A 1 198 ? 43.726 43.959 -4.341 1.00 34.72 198 VAL A N 1
ATOM 1456 C CA . VAL A 1 198 ? 45.132 43.786 -3.908 1.00 34.72 198 VAL A CA 1
ATOM 1457 C C . VAL A 1 198 ? 45.434 43.534 -2.423 1.00 34.72 198 VAL A C 1
ATOM 1459 O O . VAL A 1 198 ? 45.362 44.437 -1.602 1.00 34.72 198 VAL A O 1
ATOM 1462 N N . LEU A 1 199 ? 46.019 42.358 -2.145 1.00 38.06 199 LEU A N 1
ATOM 1463 C CA . LEU A 1 199 ? 47.218 42.242 -1.302 1.00 38.06 199 LEU A CA 1
ATOM 1464 C C . LEU A 1 199 ? 48.121 41.082 -1.777 1.00 38.06 199 LEU A C 1
ATOM 1466 O O . LEU A 1 199 ? 47.779 39.911 -1.670 1.00 38.06 199 LEU A O 1
ATOM 1470 N N . ALA A 1 200 ? 49.250 41.501 -2.353 1.00 40.81 200 ALA A N 1
ATOM 1471 C CA . ALA A 1 200 ? 50.609 40.951 -2.322 1.00 40.81 200 ALA A CA 1
ATOM 1472 C C . ALA A 1 200 ? 50.882 39.430 -2.421 1.00 40.81 200 ALA A C 1
ATOM 1474 O O . ALA A 1 200 ? 50.711 38.649 -1.492 1.00 40.81 200 ALA A O 1
ATOM 1475 N N . LEU A 1 201 ? 51.502 39.104 -3.558 1.00 38.19 201 LEU A N 1
ATOM 1476 C CA . LEU A 1 201 ? 52.587 38.144 -3.797 1.00 38.19 201 LEU A CA 1
ATOM 1477 C C . LEU A 1 201 ? 53.560 37.957 -2.602 1.00 38.19 201 LEU A C 1
ATOM 1479 O O . LEU A 1 201 ? 54.121 38.944 -2.135 1.00 38.19 201 LEU A O 1
ATOM 1483 N N . GLN A 1 202 ? 53.888 36.712 -2.225 1.00 38.00 202 GLN A N 1
ATOM 1484 C CA . GLN A 1 202 ? 55.182 36.083 -2.563 1.00 38.00 202 GLN A CA 1
ATOM 1485 C C . GLN A 1 202 ? 55.281 34.600 -2.112 1.00 38.00 202 GLN A C 1
ATOM 1487 O O . GLN A 1 202 ? 54.689 34.231 -1.100 1.00 38.00 202 GLN A O 1
ATOM 1492 N N . PRO A 1 203 ? 56.023 33.755 -2.863 1.00 50.88 203 PRO A N 1
ATOM 1493 C CA . PRO A 1 203 ? 56.157 32.309 -2.657 1.00 50.88 203 PRO A CA 1
ATOM 1494 C C . PRO A 1 203 ? 57.442 31.923 -1.898 1.00 50.88 203 PRO A C 1
ATOM 1496 O O . PRO A 1 203 ? 58.421 32.666 -1.925 1.00 50.88 203 PRO A O 1
ATOM 1499 N N . LEU A 1 204 ? 57.477 30.720 -1.315 1.00 42.47 204 LEU A N 1
ATOM 1500 C CA . LEU A 1 204 ? 58.703 29.985 -0.974 1.00 42.47 204 LEU A CA 1
ATOM 1501 C C . LEU A 1 204 ? 58.453 28.475 -1.156 1.00 42.47 204 LEU A C 1
ATOM 1503 O O . LEU A 1 204 ? 57.509 27.951 -0.566 1.00 42.47 204 LEU A O 1
ATOM 1507 N N . LEU A 1 205 ? 59.366 27.846 -1.914 1.00 40.12 205 LEU A N 1
ATOM 1508 C CA . LEU A 1 205 ? 59.497 26.438 -2.347 1.00 40.12 205 LEU A CA 1
ATOM 1509 C C . LEU A 1 205 ? 58.680 25.991 -3.568 1.00 40.12 205 LEU A C 1
ATOM 1511 O O . LEU A 1 205 ? 57.453 25.797 -3.462 1.00 40.12 205 LEU A O 1
#

Organism: Leptonychotes weddellii (NCBI:txid9713)

InterPro domains:
  IPR003438 Glial cell line-derived neurotrophic factor receptor [PTHR10269] (69-161)
  IPR016017 GDNF/GAS1 [PF02351] (63-147)
  IPR016017 GDNF/GAS1 [SM00907] (25-147)
  IPR037193 GDNF receptor alpha [SSF110035] (24-155)

Secondary structure (DSSP, 8-state):
----SSSTTTTTSS---------HHHHHHHHHHHSHHHHHHHHHHHHHHHSPPPP-PPPHHHHHHHHHHHHHHHHHT---TTSTTSS-TTHHHHHHHHHHTTTTSTT-EEES-SSS--EEES--STT-GGGHHHHHHHHHHHHT-HHHHHHHHHHHHT--GGGS-----------------------------------------